Protein AF-A0A950WAG0-F1 (afdb_monomer)

Radius of gyration: 18.37 Å; Cα contacts (8 Å, |Δi|>4): 161; chains: 1; bounding box: 48×49×38 Å

Mean predicted aligned error: 5.56 Å

Sequence (177 aa):
MFARDLSGRRLPTIEIDYSPAYEFLMTLIVFSEKKGYEYEVGNEWFDIVRTKAGADLVTAIGMFDSDCNHVWKHLLGLAYESEPPRDVHTFIANVEATDPLELRLHLIGYYRRDFRRKTPLDVILRAAEGDPEAQRQYLKTSFPEEGDWRELLHRLFTLDAEETKSILLDILQRWYD

Solvent-accessible surface area (backbone atoms only — not comparable to full-atom values): 10313 Å² total; per-residue (Å²): 137,84,86,80,78,89,79,81,68,82,75,82,85,84,81,87,88,82,43,56,30,55,55,54,43,47,53,54,39,61,69,54,49,69,93,82,71,88,54,94,74,46,73,65,47,57,55,53,49,52,61,71,56,31,71,70,50,52,54,56,52,48,63,66,37,36,84,39,55,58,41,52,58,34,47,50,55,57,46,66,73,44,65,86,84,27,34,53,68,59,41,52,53,49,60,70,69,43,53,37,58,61,50,42,33,40,48,76,31,64,85,34,70,72,47,52,72,51,34,61,66,70,39,54,51,38,28,59,76,62,38,68,65,28,38,56,50,42,55,60,37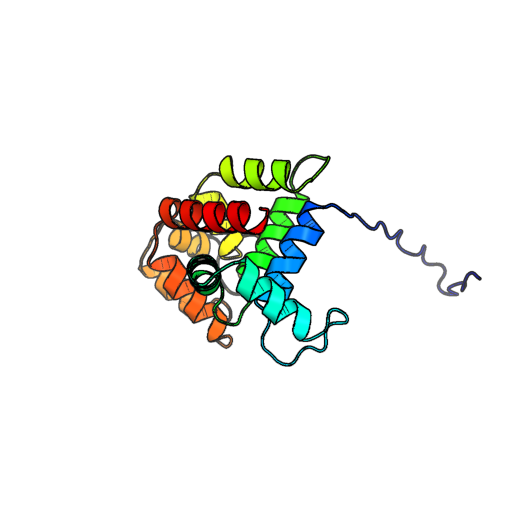,44,57,64,86,42,62,39,55,40,52,32,51,51,53,53,67,75,44,56,40,59,59,50,44,53,53,51,50,53,50,55,53,64,70,70,107

Secondary structure (DSSP, 8-state):
--PPPSS-PPPPPP-----HHHHHHHHHHHHTSPTT---TTHHHHHHHHHHHHHHHHHHHHHHH-SS--HHHHHHHHHHHHSPTT--HHHHHHHHHHS-HHHHHHHHHTTT-HHHHHHS-HHHHHHHHTT-HHHHHHHHHHS-TT-HHHHHHHHHHHHS-HHHHHHHHHHHHHHHH-

pLDDT: mean 90.43, std 10.8, range [36.16, 98.5]

Nearest PDB structures (foldseek):
  4cs8-assembly1_B  TM=2.446E-01  e=6.734E+00  human metapneumovirus
  4cs9-assembly1_B  TM=2.490E-01  e=9.020E+00  human metapneumovirus
  5njg-assembly1_B  TM=1.882E-01  e=8.592E+00  Homo sapiens

Structure (mmCIF, N/CA/C/O backbone):
data_AF-A0A950WAG0-F1
#
_entry.id   AF-A0A950WAG0-F1
#
loop_
_atom_site.group_PDB
_atom_site.id
_atom_site.type_symbol
_atom_site.label_atom_id
_atom_site.label_alt_id
_atom_site.label_comp_id
_atom_site.label_asym_id
_atom_site.labe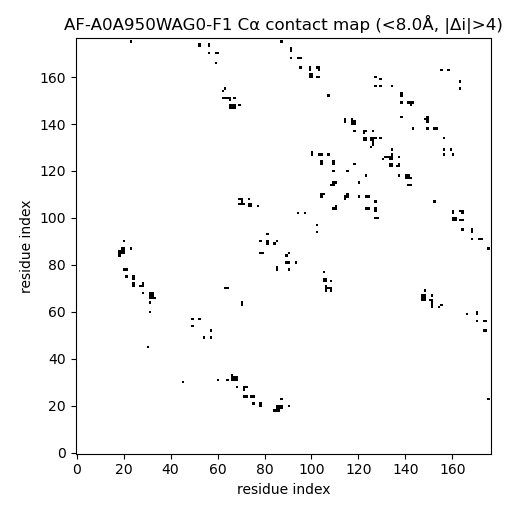l_entity_id
_atom_site.label_seq_id
_atom_site.pdbx_PDB_ins_code
_atom_site.Cartn_x
_atom_site.Cartn_y
_atom_site.Cartn_z
_atom_site.occupancy
_atom_site.B_iso_or_equiv
_atom_site.auth_seq_id
_atom_site.auth_comp_id
_atom_site.auth_asym_id
_atom_site.auth_atom_id
_atom_site.pdbx_PDB_model_num
ATOM 1 N N . MET A 1 1 ? 33.450 -25.201 -2.359 1.00 36.16 1 MET A N 1
ATOM 2 C CA . MET A 1 1 ? 34.218 -25.497 -1.129 1.00 36.16 1 MET A CA 1
ATOM 3 C C . MET A 1 1 ? 33.216 -25.539 0.015 1.00 36.16 1 MET A C 1
ATOM 5 O O . MET A 1 1 ? 32.643 -24.507 0.323 1.00 36.16 1 MET A O 1
ATOM 9 N N . PHE A 1 2 ? 32.889 -26.722 0.541 1.00 40.38 2 PHE A N 1
ATOM 10 C CA . PHE A 1 2 ? 31.830 -26.878 1.546 1.00 40.38 2 PHE A CA 1
ATOM 11 C C . PHE A 1 2 ? 32.429 -26.798 2.952 1.00 40.38 2 PHE A C 1
ATOM 13 O O . PHE A 1 2 ? 33.219 -27.662 3.332 1.00 40.38 2 PHE A O 1
ATOM 20 N N . ALA A 1 3 ? 32.056 -25.774 3.718 1.00 44.84 3 ALA A N 1
ATOM 21 C CA . ALA A 1 3 ? 32.307 -25.740 5.152 1.00 44.84 3 ALA A CA 1
ATOM 22 C C . ALA A 1 3 ? 31.407 -26.792 5.826 1.00 44.84 3 ALA A C 1
ATOM 24 O O . ALA A 1 3 ? 30.187 -26.755 5.675 1.00 44.84 3 ALA A O 1
ATOM 25 N N . ARG A 1 4 ? 32.003 -27.770 6.519 1.00 51.09 4 ARG A N 1
ATOM 26 C CA . ARG A 1 4 ? 31.261 -28.748 7.329 1.00 51.09 4 ARG A CA 1
ATOM 27 C C . ARG A 1 4 ? 31.064 -28.191 8.736 1.00 51.09 4 ARG A C 1
ATOM 29 O O . ARG A 1 4 ? 32.042 -27.897 9.416 1.00 51.09 4 ARG A O 1
ATOM 36 N N . ASP A 1 5 ? 29.807 -28.094 9.155 1.00 59.91 5 ASP A N 1
ATOM 37 C CA . ASP A 1 5 ? 29.413 -27.856 10.544 1.00 59.91 5 ASP A CA 1
ATOM 38 C C . ASP A 1 5 ? 29.643 -29.134 11.379 1.00 59.91 5 ASP A C 1
ATOM 40 O O . ASP A 1 5 ? 29.275 -30.238 10.970 1.00 59.91 5 ASP A O 1
ATOM 44 N N . LEU A 1 6 ? 30.280 -28.980 12.543 1.00 63.88 6 LEU A N 1
ATOM 45 C CA . LEU A 1 6 ? 30.628 -30.046 13.489 1.00 63.88 6 LEU A CA 1
ATOM 46 C C . LEU A 1 6 ? 29.475 -30.389 14.459 1.00 63.88 6 LEU A C 1
ATOM 48 O O . LEU A 1 6 ? 29.630 -31.278 15.292 1.00 63.88 6 LEU A O 1
ATOM 52 N N . SER A 1 7 ? 28.324 -29.709 14.372 1.00 74.00 7 SER A N 1
ATOM 53 C CA . SER A 1 7 ? 27.223 -29.824 15.344 1.00 74.00 7 SER A CA 1
ATOM 54 C C . SER A 1 7 ? 26.251 -30.999 15.127 1.00 74.00 7 SER A C 1
ATOM 56 O O . SER A 1 7 ? 25.373 -31.230 15.959 1.00 74.00 7 SER A O 1
ATOM 58 N N . GLY A 1 8 ? 26.352 -31.734 14.012 1.00 66.44 8 GLY A N 1
ATOM 59 C CA . GLY A 1 8 ? 25.421 -32.824 13.673 1.00 66.44 8 GLY A CA 1
ATOM 60 C C . GLY A 1 8 ? 23.984 -32.369 13.376 1.00 66.44 8 GLY A C 1
ATOM 61 O O . GLY A 1 8 ? 23.118 -33.202 13.102 1.00 66.44 8 GLY A O 1
ATOM 62 N N . ARG A 1 9 ? 23.707 -31.058 13.396 1.00 72.12 9 ARG A N 1
ATOM 63 C CA . ARG A 1 9 ? 22.421 -30.505 12.971 1.00 72.12 9 ARG A CA 1
ATOM 64 C C . ARG A 1 9 ? 22.370 -30.451 11.452 1.00 72.12 9 ARG A C 1
ATOM 66 O O . ARG A 1 9 ? 23.284 -29.962 10.793 1.00 72.12 9 ARG A O 1
ATOM 73 N N . ARG A 1 10 ? 21.272 -30.951 10.887 1.00 78.00 10 ARG A N 1
ATOM 74 C CA . ARG A 1 10 ? 20.968 -30.768 9.468 1.00 78.00 10 ARG A CA 1
ATOM 75 C C . ARG A 1 10 ? 20.802 -29.266 9.238 1.00 78.00 10 ARG A C 1
ATOM 77 O O . ARG A 1 10 ? 19.923 -28.658 9.846 1.00 78.00 10 ARG A O 1
ATOM 84 N N . LEU A 1 11 ? 21.677 -28.677 8.425 1.00 81.12 11 LEU A N 1
ATOM 85 C CA . LEU A 1 11 ? 21.565 -27.266 8.067 1.00 81.12 11 LEU A CA 1
ATOM 86 C C . LEU A 1 11 ? 20.197 -27.025 7.406 1.00 81.12 11 LEU A C 1
ATOM 88 O O . LEU A 1 11 ? 19.730 -27.895 6.658 1.00 81.12 11 LEU A O 1
ATOM 92 N N . PRO A 1 12 ? 19.536 -25.888 7.686 1.00 85.12 12 PRO A N 1
ATOM 93 C CA . PRO A 1 12 ? 18.299 -25.546 7.003 1.00 85.12 12 PRO A CA 1
ATOM 94 C C . PRO A 1 12 ? 18.560 -25.474 5.496 1.00 85.12 12 PRO A C 1
ATOM 96 O O . PRO A 1 12 ? 19.605 -24.996 5.054 1.00 85.12 12 PRO A O 1
ATOM 99 N N . THR A 1 13 ? 17.613 -25.977 4.706 1.00 91.19 13 THR A N 1
ATOM 100 C CA . THR A 1 13 ? 17.618 -25.724 3.263 1.00 91.19 13 THR A CA 1
ATOM 101 C C . THR A 1 13 ? 17.157 -24.290 3.055 1.00 91.19 13 THR A C 1
ATOM 103 O O . THR A 1 13 ? 16.134 -23.894 3.609 1.00 91.19 13 THR A O 1
ATOM 106 N N . ILE A 1 14 ? 17.947 -23.515 2.319 1.00 89.94 14 ILE A N 1
ATOM 107 C CA . ILE A 1 14 ? 17.624 -22.137 1.960 1.00 89.94 14 ILE A CA 1
ATOM 108 C C . ILE A 1 14 ? 17.158 -22.161 0.512 1.00 89.94 14 ILE A C 1
ATOM 110 O O . ILE A 1 14 ? 17.882 -22.639 -0.361 1.00 89.94 14 ILE A O 1
ATOM 114 N N . GLU A 1 15 ? 15.957 -21.651 0.285 1.00 89.56 15 GLU A N 1
ATOM 115 C CA . GLU A 1 15 ? 15.399 -2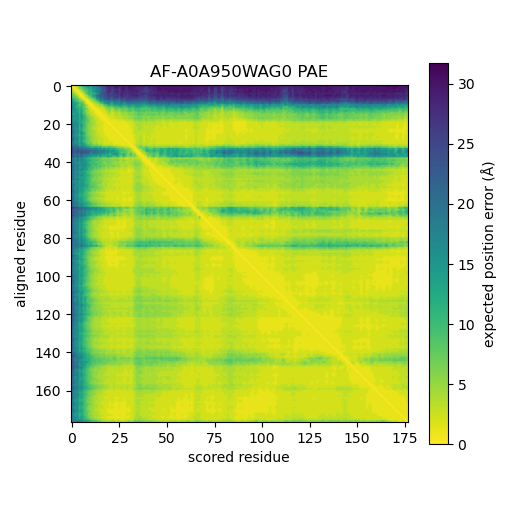1.406 -1.038 1.00 89.56 15 GLU A CA 1
ATOM 116 C C . GLU A 1 15 ? 15.247 -19.896 -1.210 1.00 89.56 15 GLU A C 1
ATOM 118 O O . GLU A 1 15 ? 14.819 -19.203 -0.285 1.00 89.56 15 GLU A O 1
ATOM 123 N N . ILE A 1 16 ? 15.664 -19.390 -2.368 1.00 88.00 16 ILE A N 1
ATOM 124 C CA . ILE A 1 16 ? 15.528 -17.981 -2.726 1.00 88.00 16 ILE A CA 1
ATOM 125 C C . ILE A 1 16 ? 14.412 -17.907 -3.760 1.00 88.00 16 ILE A C 1
ATOM 127 O O . ILE A 1 16 ? 14.592 -18.362 -4.889 1.00 88.00 16 ILE A O 1
ATOM 131 N N . ASP A 1 17 ? 13.277 -17.346 -3.355 1.00 87.88 17 ASP A N 1
ATOM 132 C CA . ASP A 1 17 ? 12.211 -16.967 -4.276 1.00 87.88 17 ASP A CA 1
ATOM 133 C C . ASP A 1 17 ? 12.526 -15.583 -4.850 1.00 87.88 17 ASP A C 1
ATOM 135 O O . ASP A 1 17 ? 12.867 -14.658 -4.110 1.00 87.88 17 ASP A O 1
ATOM 139 N N . TYR A 1 18 ? 12.435 -15.449 -6.168 1.00 90.50 18 TYR A N 1
ATOM 140 C CA . TYR A 1 18 ? 12.664 -14.196 -6.877 1.00 90.50 18 TYR A CA 1
ATOM 141 C C . TYR A 1 18 ? 11.545 -13.991 -7.891 1.00 90.50 18 TYR A C 1
ATOM 143 O O . TYR A 1 18 ? 11.090 -14.936 -8.535 1.00 90.50 18 TYR A O 1
ATOM 151 N N . SER A 1 19 ? 11.091 -12.750 -8.041 1.00 94.69 19 SER A N 1
ATOM 152 C CA . SER A 1 19 ? 10.059 -12.407 -9.014 1.00 94.69 19 SER A CA 1
ATOM 153 C C . SER A 1 19 ? 10.182 -10.947 -9.452 1.00 94.69 19 SER A C 1
ATOM 155 O O . SER A 1 19 ? 10.633 -10.112 -8.659 1.00 94.69 19 SER A O 1
ATOM 157 N N . PRO A 1 20 ? 9.760 -10.602 -10.683 1.00 96.50 20 PRO A N 1
ATOM 158 C CA . PRO A 1 20 ? 9.743 -9.214 -11.133 1.00 96.50 20 PRO A CA 1
ATOM 159 C C . PRO A 1 20 ? 8.898 -8.293 -10.244 1.00 96.50 20 PRO A C 1
ATOM 161 O O . PRO A 1 20 ? 9.246 -7.125 -10.097 1.00 96.50 20 PRO A O 1
ATOM 164 N N . ALA A 1 21 ? 7.824 -8.794 -9.621 1.00 96.81 21 ALA A N 1
ATOM 165 C CA . ALA A 1 21 ? 7.014 -8.001 -8.696 1.00 96.81 21 ALA A CA 1
ATOM 166 C C . ALA A 1 21 ? 7.801 -7.568 -7.446 1.00 96.81 21 ALA A C 1
ATOM 168 O O . ALA A 1 21 ? 7.649 -6.433 -6.989 1.00 96.81 21 ALA A O 1
ATOM 169 N N . TYR A 1 22 ? 8.672 -8.434 -6.910 1.00 95.69 22 TYR A N 1
ATOM 170 C CA . TYR A 1 22 ? 9.524 -8.073 -5.773 1.00 95.69 22 TYR A CA 1
ATOM 171 C C . TYR A 1 22 ? 10.517 -6.979 -6.159 1.00 95.69 22 TYR A C 1
ATOM 173 O O . TYR A 1 22 ? 10.615 -5.977 -5.459 1.00 95.69 22 TYR A O 1
ATOM 181 N N . GLU A 1 23 ? 11.204 -7.141 -7.292 1.00 95.25 23 GLU A N 1
ATOM 182 C CA . GLU A 1 23 ? 12.174 -6.156 -7.787 1.00 95.25 23 GLU A CA 1
ATOM 183 C C . GLU A 1 23 ? 11.507 -4.804 -8.063 1.00 95.25 23 GLU A C 1
ATOM 185 O O . GLU A 1 23 ? 12.007 -3.758 -7.654 1.00 95.25 23 GLU A O 1
ATOM 190 N N . PHE A 1 24 ? 10.324 -4.820 -8.676 1.00 96.50 24 PHE A N 1
ATOM 191 C CA . PHE A 1 24 ? 9.515 -3.629 -8.909 1.00 96.50 24 PHE A CA 1
ATOM 192 C C . PHE A 1 24 ? 9.201 -2.877 -7.606 1.00 96.50 24 PHE A C 1
ATOM 194 O O . PHE A 1 24 ? 9.495 -1.686 -7.502 1.00 96.50 24 PHE A O 1
ATOM 201 N N . LEU A 1 25 ? 8.698 -3.565 -6.576 1.00 96.06 25 LEU A N 1
ATOM 202 C CA . LEU A 1 25 ? 8.441 -2.952 -5.268 1.00 96.06 25 LEU A CA 1
ATOM 203 C C . LEU A 1 25 ? 9.727 -2.471 -4.583 1.00 96.06 25 LEU A C 1
ATOM 205 O O . LEU A 1 25 ? 9.720 -1.424 -3.935 1.00 96.06 25 LEU A O 1
ATOM 209 N N . MET A 1 26 ? 10.842 -3.188 -4.751 1.00 93.56 26 MET A N 1
ATOM 210 C CA . MET A 1 26 ? 12.142 -2.755 -4.237 1.00 93.56 26 MET A CA 1
ATOM 211 C C . MET A 1 26 ? 12.581 -1.423 -4.848 1.00 93.56 26 MET A C 1
ATOM 213 O O . MET A 1 26 ? 13.127 -0.596 -4.121 1.00 93.56 26 MET A O 1
ATOM 217 N N . THR A 1 27 ? 12.289 -1.151 -6.126 1.00 93.69 27 THR A N 1
ATOM 218 C CA . THR A 1 27 ? 12.606 0.164 -6.717 1.00 93.69 27 THR A CA 1
ATOM 219 C C . THR A 1 27 ? 11.843 1.314 -6.055 1.00 93.69 27 THR A C 1
ATOM 221 O O . THR A 1 27 ? 12.444 2.360 -5.815 1.00 93.69 27 THR A O 1
ATOM 224 N N . LEU A 1 28 ? 10.567 1.118 -5.691 1.00 93.56 28 LEU A N 1
ATOM 225 C CA . LEU A 1 28 ? 9.780 2.106 -4.938 1.00 93.56 28 LEU A CA 1
ATOM 226 C C . LEU A 1 28 ? 10.320 2.288 -3.518 1.00 93.56 28 LEU A C 1
ATOM 228 O O . LEU A 1 28 ? 10.474 3.417 -3.063 1.00 93.56 28 LEU A O 1
ATOM 232 N N . ILE A 1 29 ? 10.666 1.188 -2.839 1.00 92.19 29 ILE A N 1
ATOM 233 C CA . ILE A 1 29 ? 11.272 1.235 -1.501 1.00 92.19 29 ILE A CA 1
ATOM 234 C C . ILE A 1 29 ? 12.557 2.061 -1.539 1.00 92.19 29 ILE A C 1
ATOM 236 O O . ILE A 1 29 ? 12.697 2.990 -0.751 1.00 92.19 29 ILE A O 1
ATOM 240 N N . VAL A 1 30 ? 13.473 1.748 -2.461 1.00 90.75 30 VAL A N 1
ATOM 241 C CA . VAL A 1 30 ? 14.750 2.461 -2.606 1.00 90.75 30 VAL A CA 1
ATOM 242 C C . VAL A 1 30 ? 14.510 3.928 -2.948 1.00 90.75 30 VAL A C 1
ATOM 244 O O . VAL A 1 30 ? 15.141 4.799 -2.356 1.00 90.75 30 VAL A O 1
ATOM 247 N N . PHE A 1 31 ? 13.578 4.220 -3.857 1.00 89.56 31 PHE A N 1
ATOM 248 C CA . PHE A 1 31 ? 13.231 5.588 -4.235 1.00 89.56 31 PHE A CA 1
ATOM 249 C C . PHE A 1 31 ? 12.731 6.435 -3.052 1.00 89.56 31 PHE A C 1
ATOM 251 O O . PHE A 1 31 ? 13.107 7.604 -2.947 1.00 89.56 31 PHE A O 1
ATOM 258 N N . SER A 1 32 ? 11.929 5.833 -2.170 1.00 87.50 32 SER A N 1
ATOM 259 C CA . SER A 1 32 ? 11.371 6.449 -0.959 1.00 87.50 32 SER A CA 1
ATOM 260 C C . SER A 1 32 ? 12.312 6.423 0.255 1.00 87.50 32 SER A C 1
ATOM 262 O O . SER A 1 32 ? 11.955 6.876 1.339 1.00 87.50 32 SER A O 1
ATOM 264 N N . GLU A 1 33 ? 13.540 5.905 0.136 1.00 82.69 33 GLU A N 1
ATOM 265 C CA . GLU A 1 33 ? 14.495 5.994 1.243 1.00 82.69 33 GLU A CA 1
ATOM 266 C C . GLU A 1 33 ? 15.107 7.388 1.418 1.00 82.69 33 GLU A C 1
ATOM 268 O O . GLU A 1 33 ? 15.373 8.130 0.467 1.00 82.69 33 GLU A O 1
ATOM 273 N N . LYS A 1 34 ? 15.397 7.729 2.683 1.00 66.69 34 LYS A N 1
ATOM 274 C CA . LYS A 1 34 ? 16.058 8.986 3.043 1.00 66.69 34 LYS A CA 1
ATOM 275 C C . LYS A 1 34 ? 17.418 9.105 2.346 1.00 66.69 34 LYS A C 1
ATOM 277 O O . LYS A 1 34 ? 18.174 8.140 2.217 1.00 66.69 34 LYS A O 1
ATOM 282 N N . LYS A 1 35 ? 17.786 10.342 1.995 1.00 58.78 35 LYS A N 1
ATOM 283 C CA . LYS A 1 35 ? 19.138 10.676 1.521 1.00 58.78 35 LYS A CA 1
ATOM 284 C C . LYS A 1 35 ? 20.168 10.281 2.587 1.00 58.78 35 LYS A C 1
ATOM 286 O O . LYS A 1 35 ? 20.101 10.774 3.710 1.00 58.78 35 LYS A O 1
ATOM 291 N N . GLY A 1 36 ? 21.120 9.423 2.227 1.00 58.50 36 GLY A N 1
ATOM 292 C CA . GLY A 1 36 ? 22.187 8.971 3.130 1.00 58.50 36 GLY A CA 1
ATOM 293 C C . GLY A 1 36 ? 22.588 7.507 2.959 1.00 58.50 36 GLY A C 1
ATOM 294 O O . GLY A 1 36 ? 23.654 7.125 3.430 1.00 58.50 36 GLY A O 1
ATOM 295 N N . TYR A 1 37 ? 21.777 6.707 2.265 1.00 62.38 37 TYR A N 1
ATOM 296 C CA . TYR A 1 37 ? 22.169 5.363 1.849 1.00 62.38 37 TYR A CA 1
ATOM 297 C C . TYR A 1 37 ? 22.971 5.416 0.546 1.00 62.38 37 TYR A C 1
ATOM 299 O O . TYR A 1 37 ? 22.516 5.955 -0.464 1.00 62.38 37 TYR A O 1
ATOM 307 N N . GLU A 1 38 ? 24.178 4.856 0.579 1.00 72.81 38 GLU A N 1
ATOM 308 C CA . GLU A 1 38 ? 25.031 4.690 -0.596 1.00 72.81 38 GLU A CA 1
ATOM 309 C C . GLU A 1 38 ? 24.623 3.414 -1.334 1.00 72.81 38 GLU A C 1
ATOM 311 O O . GLU A 1 38 ? 25.163 2.332 -1.111 1.00 72.81 38 GLU A O 1
ATOM 316 N N . TYR A 1 39 ? 23.615 3.538 -2.194 1.00 82.62 39 TYR A N 1
ATOM 317 C CA . TYR A 1 39 ? 23.248 2.469 -3.111 1.00 82.62 39 TYR A CA 1
ATOM 318 C C . TYR A 1 39 ? 24.235 2.376 -4.277 1.00 82.62 39 TYR A C 1
ATOM 320 O O . TYR A 1 39 ? 24.706 3.396 -4.784 1.00 82.62 39 TYR A O 1
ATOM 328 N N . GLU A 1 40 ? 24.479 1.157 -4.770 1.00 83.94 40 GLU A N 1
ATOM 329 C CA . GLU A 1 40 ? 25.356 0.914 -5.929 1.00 83.94 40 GLU A CA 1
ATOM 330 C C . GLU A 1 40 ? 24.884 1.635 -7.203 1.00 83.94 40 GLU A C 1
ATOM 332 O O . GLU A 1 40 ? 25.700 1.965 -8.060 1.00 83.94 40 GLU A O 1
ATOM 337 N N . VAL A 1 41 ? 23.583 1.937 -7.311 1.00 80.50 41 VAL A N 1
ATOM 338 C CA . VAL A 1 41 ? 23.007 2.695 -8.437 1.00 80.50 41 VAL A CA 1
ATOM 339 C C . VAL A 1 41 ? 23.470 4.159 -8.485 1.00 80.50 41 VAL A C 1
ATOM 341 O O . VAL A 1 41 ? 23.321 4.815 -9.515 1.00 80.50 41 VAL A O 1
ATOM 344 N N . GLY A 1 42 ? 24.051 4.672 -7.394 1.00 84.12 42 GLY A N 1
ATOM 345 C CA . GLY A 1 42 ? 24.547 6.041 -7.286 1.00 84.12 42 GLY A CA 1
ATOM 346 C C . GLY A 1 42 ? 23.446 7.107 -7.228 1.00 84.12 42 GLY A C 1
ATOM 347 O O . GLY A 1 42 ? 22.267 6.858 -7.468 1.00 84.12 42 GLY A O 1
ATOM 348 N N . ASN A 1 43 ? 23.839 8.343 -6.907 1.00 83.12 43 ASN A N 1
ATOM 349 C CA . ASN A 1 43 ? 22.894 9.460 -6.762 1.00 83.12 43 ASN A CA 1
ATOM 350 C C . ASN A 1 43 ? 22.225 9.868 -8.088 1.00 83.12 43 ASN A C 1
ATOM 352 O O . ASN A 1 43 ? 21.081 10.315 -8.077 1.00 83.12 43 ASN A O 1
ATOM 356 N N . GLU A 1 44 ? 22.913 9.685 -9.219 1.00 86.75 44 GLU A N 1
ATOM 357 C CA . GLU A 1 44 ? 22.406 10.039 -10.553 1.00 86.75 44 GLU A CA 1
ATOM 358 C C . GLU A 1 44 ? 21.136 9.256 -10.915 1.00 86.75 44 GLU A C 1
ATOM 360 O O . GLU A 1 44 ? 20.210 9.816 -11.502 1.00 86.75 44 GLU A O 1
ATOM 365 N N . TRP A 1 45 ? 21.045 7.988 -10.494 1.00 88.56 45 TRP A N 1
ATOM 366 C CA . TRP A 1 45 ? 19.851 7.170 -10.698 1.00 88.56 45 TRP A CA 1
ATOM 367 C C . TRP A 1 45 ? 18.600 7.834 -10.115 1.00 88.56 45 TRP A C 1
ATOM 369 O O . TRP A 1 45 ? 17.574 7.914 -10.788 1.00 88.56 45 TRP A O 1
ATOM 379 N N . PHE A 1 46 ? 18.690 8.386 -8.902 1.00 88.19 46 PHE A N 1
ATOM 380 C CA . PHE A 1 46 ? 17.552 9.046 -8.265 1.00 88.19 46 PHE A CA 1
ATOM 381 C C . PHE A 1 46 ? 17.102 10.290 -9.032 1.00 88.19 46 PHE A C 1
ATOM 383 O O . PHE A 1 46 ? 15.904 10.548 -9.123 1.00 88.19 46 PHE A O 1
ATOM 390 N N . ASP A 1 47 ? 18.035 11.065 -9.582 1.00 88.50 47 ASP A N 1
ATOM 391 C CA . ASP A 1 47 ? 17.702 12.270 -10.345 1.00 88.50 47 ASP A CA 1
ATOM 392 C C . ASP A 1 47 ? 17.048 11.917 -11.687 1.00 88.50 47 ASP A C 1
ATOM 394 O O . ASP A 1 47 ? 16.041 12.527 -12.061 1.00 88.50 47 ASP A O 1
ATOM 398 N N . ILE A 1 48 ? 17.544 10.876 -12.365 1.00 90.38 48 ILE A N 1
ATOM 399 C CA . ILE A 1 48 ? 16.932 10.331 -13.584 1.00 90.38 48 ILE A CA 1
ATOM 400 C C . ILE A 1 48 ? 15.513 9.840 -13.293 1.00 90.38 48 ILE A C 1
ATOM 402 O O . ILE A 1 48 ? 14.575 10.214 -13.997 1.00 90.38 48 ILE A O 1
ATOM 406 N N . VAL A 1 49 ? 15.337 9.038 -12.243 1.00 91.56 49 VAL A N 1
ATOM 407 C CA . VAL A 1 49 ? 14.040 8.449 -11.898 1.00 91.56 49 VAL A CA 1
ATOM 408 C C . VAL A 1 49 ? 13.038 9.518 -11.464 1.00 91.56 49 VAL A C 1
ATOM 410 O O . VAL A 1 49 ? 11.914 9.511 -11.959 1.00 91.56 49 VAL A O 1
ATOM 413 N N . ARG A 1 50 ? 13.434 10.498 -10.635 1.00 91.75 50 ARG A N 1
ATOM 414 C CA . ARG A 1 50 ? 12.570 11.649 -10.290 1.00 91.75 50 ARG A CA 1
ATOM 415 C C . ARG A 1 50 ? 12.144 12.427 -11.531 1.00 91.75 50 ARG A C 1
ATOM 417 O O . ARG A 1 50 ? 10.989 12.830 -11.636 1.00 91.75 50 ARG A O 1
ATOM 424 N N . THR A 1 51 ? 13.070 12.628 -12.467 1.00 92.88 51 THR A N 1
ATOM 425 C CA . THR A 1 51 ? 12.790 13.338 -13.719 1.00 92.88 51 THR A CA 1
ATOM 426 C C . THR A 1 51 ? 11.816 12.553 -14.595 1.00 92.88 51 THR A C 1
ATOM 428 O O . THR A 1 51 ? 10.874 13.146 -15.114 1.00 92.88 51 THR A O 1
ATOM 431 N N . LYS A 1 52 ? 11.999 11.230 -14.731 1.00 93.69 52 LYS A N 1
ATOM 432 C CA . LYS A 1 52 ? 11.101 10.360 -15.511 1.00 93.69 52 LYS A CA 1
ATOM 433 C C . LYS A 1 52 ? 9.703 10.292 -14.888 1.00 93.69 52 LYS A C 1
ATOM 435 O O . LYS A 1 52 ? 8.722 10.426 -15.610 1.00 93.69 52 LYS A O 1
ATOM 440 N N . ALA A 1 53 ? 9.621 10.116 -13.568 1.00 94.75 53 ALA A N 1
ATOM 441 C CA . ALA A 1 53 ? 8.360 10.040 -12.831 1.00 94.75 53 ALA A CA 1
ATOM 442 C C . ALA A 1 53 ? 7.539 11.338 -12.947 1.00 94.75 53 ALA A C 1
ATOM 444 O O . ALA A 1 53 ? 6.310 11.305 -13.018 1.00 94.75 53 ALA A O 1
ATOM 445 N N . GLY A 1 54 ? 8.219 12.488 -12.991 1.00 95.56 54 GLY A N 1
ATOM 446 C CA . GLY A 1 54 ? 7.582 13.799 -13.024 1.00 95.56 54 GLY A CA 1
ATOM 447 C C . GLY A 1 54 ? 7.008 14.214 -11.665 1.00 95.56 54 GLY A C 1
ATOM 448 O O . GLY A 1 54 ? 6.820 13.402 -10.760 1.00 95.56 54 GLY A O 1
ATOM 449 N N . ALA A 1 55 ? 6.734 15.512 -11.508 1.00 95.19 55 ALA A N 1
ATOM 450 C CA . ALA A 1 55 ? 6.353 16.090 -10.216 1.00 95.19 55 ALA A CA 1
ATOM 451 C C . ALA A 1 55 ? 5.091 15.444 -9.619 1.00 95.19 55 ALA A C 1
ATOM 453 O O . ALA A 1 55 ? 5.077 15.122 -8.435 1.00 95.19 55 ALA A O 1
ATOM 454 N N . ASP A 1 56 ? 4.077 15.191 -10.446 1.00 96.44 56 ASP A N 1
ATOM 455 C CA . ASP A 1 56 ? 2.786 14.683 -9.980 1.00 96.44 56 ASP A CA 1
ATOM 456 C C . ASP A 1 56 ? 2.889 13.269 -9.392 1.00 96.44 56 ASP A C 1
ATOM 458 O O . ASP A 1 56 ? 2.306 12.997 -8.343 1.00 96.44 56 ASP A O 1
ATOM 462 N N . LEU A 1 57 ? 3.654 12.368 -10.027 1.00 96.25 57 LEU A N 1
ATOM 463 C CA . LEU A 1 57 ? 3.853 11.010 -9.504 1.00 96.25 57 LEU A CA 1
ATOM 464 C C . LEU A 1 57 ? 4.690 11.039 -8.226 1.00 96.25 57 LEU A C 1
ATOM 466 O O . LEU A 1 57 ? 4.372 10.349 -7.263 1.00 96.25 57 LEU A O 1
ATOM 470 N N . VAL A 1 58 ? 5.727 11.880 -8.186 1.00 94.31 58 VAL A N 1
ATOM 471 C CA . VAL A 1 58 ? 6.555 12.054 -6.986 1.00 94.31 58 VAL A CA 1
ATOM 472 C C . VAL A 1 58 ? 5.720 12.577 -5.814 1.00 94.31 58 VAL A C 1
ATOM 474 O O . VAL A 1 58 ? 5.866 12.090 -4.695 1.00 94.31 58 VAL A O 1
ATOM 477 N N . THR A 1 59 ? 4.809 13.524 -6.052 1.00 93.44 59 THR A N 1
ATOM 478 C CA . THR A 1 59 ? 3.871 14.000 -5.026 1.00 93.44 59 THR A CA 1
ATOM 479 C C . THR A 1 59 ? 2.915 12.897 -4.571 1.00 93.44 59 THR A C 1
ATOM 481 O O . THR A 1 59 ? 2.702 12.756 -3.368 1.00 93.44 59 THR A O 1
ATOM 484 N N . ALA A 1 60 ? 2.382 12.089 -5.492 1.00 94.44 60 ALA A N 1
ATOM 485 C CA . ALA A 1 60 ? 1.514 10.965 -5.145 1.00 94.44 60 ALA A CA 1
ATOM 486 C C . ALA A 1 60 ? 2.249 9.911 -4.298 1.00 94.44 60 ALA A C 1
ATOM 488 O O . ALA A 1 60 ? 1.734 9.493 -3.263 1.00 94.44 60 ALA A O 1
ATOM 489 N N . ILE A 1 61 ? 3.483 9.546 -4.662 1.00 94.00 61 ILE A N 1
ATOM 490 C CA . ILE A 1 61 ? 4.342 8.661 -3.855 1.00 94.00 61 ILE A CA 1
ATOM 491 C C . ILE A 1 61 ? 4.557 9.255 -2.455 1.00 94.00 61 ILE A C 1
ATOM 493 O O . ILE A 1 61 ? 4.406 8.549 -1.459 1.00 94.00 61 ILE A O 1
ATOM 497 N N . GLY A 1 62 ? 4.800 10.567 -2.368 1.00 91.12 62 GLY A N 1
ATOM 498 C CA . GLY A 1 62 ? 4.944 11.307 -1.111 1.00 91.12 62 GLY A CA 1
ATOM 499 C C . GLY A 1 62 ? 3.731 11.247 -0.171 1.00 91.12 62 GLY A C 1
ATOM 500 O O . GLY A 1 62 ? 3.869 11.506 1.021 1.00 91.12 62 GLY A O 1
ATOM 501 N N . MET A 1 63 ? 2.538 10.879 -0.651 1.00 89.50 63 MET A N 1
ATOM 502 C CA . MET A 1 63 ? 1.382 10.643 0.226 1.00 89.50 63 MET A CA 1
ATOM 503 C C . MET A 1 63 ? 1.536 9.371 1.062 1.00 89.50 63 MET A C 1
ATOM 505 O O . MET A 1 63 ? 1.100 9.341 2.214 1.00 89.50 63 MET A O 1
ATOM 509 N N . PHE A 1 64 ? 2.176 8.350 0.490 1.00 90.06 64 PHE A N 1
ATOM 510 C CA . PHE A 1 64 ? 2.443 7.054 1.121 1.00 90.06 64 PHE A CA 1
ATOM 511 C C . PHE A 1 64 ? 3.829 6.971 1.759 1.00 90.06 64 PHE A C 1
ATOM 513 O O . PHE A 1 64 ? 4.144 5.993 2.435 1.00 90.06 64 PHE A O 1
ATOM 520 N N . ASP A 1 65 ? 4.631 8.010 1.558 1.00 83.25 65 ASP A N 1
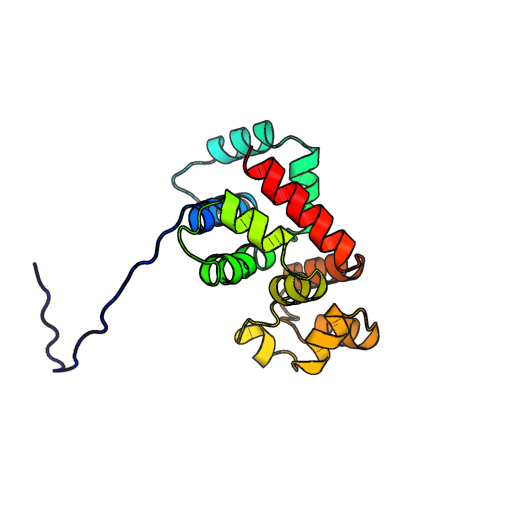ATOM 521 C CA . ASP A 1 65 ? 5.973 8.140 2.079 1.00 83.25 65 ASP A CA 1
ATOM 522 C C . ASP A 1 65 ? 6.017 9.296 3.083 1.00 83.25 65 ASP A C 1
ATOM 524 O O . ASP A 1 65 ? 5.957 10.480 2.746 1.00 83.25 65 ASP A O 1
ATOM 528 N N . SER A 1 66 ? 6.070 8.937 4.360 1.00 77.88 66 SER A N 1
ATOM 529 C CA . SER A 1 66 ? 6.366 9.885 5.430 1.00 77.88 66 SER A CA 1
ATOM 530 C C . SER A 1 66 ? 7.713 9.541 6.027 1.00 77.88 66 SER A C 1
ATOM 532 O O . SER A 1 66 ? 7.798 9.328 7.231 1.00 77.88 66 SER A O 1
ATOM 534 N N . ASP A 1 67 ? 8.744 9.415 5.183 1.00 76.69 67 ASP A N 1
ATOM 535 C CA . ASP A 1 67 ? 10.101 9.057 5.602 1.00 76.69 67 ASP A CA 1
ATOM 536 C C . ASP A 1 67 ? 10.186 7.631 6.206 1.00 76.69 67 ASP A C 1
ATOM 538 O O . ASP A 1 67 ? 11.169 7.250 6.855 1.00 76.69 67 ASP A O 1
ATOM 542 N N . CYS A 1 68 ? 9.148 6.818 5.966 1.00 78.69 68 CYS A N 1
ATOM 543 C CA . CYS A 1 68 ? 9.057 5.419 6.351 1.00 78.69 68 CYS A CA 1
ATOM 544 C C . CYS A 1 68 ? 8.501 4.572 5.198 1.00 78.69 68 CYS A C 1
ATOM 546 O O . CYS A 1 68 ? 7.459 4.855 4.618 1.00 78.69 68 CYS A O 1
ATOM 548 N N . ASN A 1 69 ? 9.177 3.458 4.915 1.00 84.25 69 ASN A N 1
ATOM 549 C CA . ASN A 1 69 ? 8.850 2.572 3.792 1.00 84.25 69 ASN A CA 1
ATOM 550 C C . ASN A 1 69 ? 7.903 1.426 4.156 1.00 84.25 69 ASN A C 1
ATOM 552 O O . ASN A 1 69 ? 7.867 0.409 3.463 1.00 84.25 69 ASN A O 1
ATOM 556 N N . HIS A 1 70 ? 7.183 1.539 5.274 1.00 87.00 70 HIS A N 1
ATOM 557 C CA . HIS A 1 70 ? 6.331 0.456 5.773 1.00 87.00 70 HIS A CA 1
ATOM 558 C C . HIS A 1 70 ? 5.277 0.059 4.740 1.00 87.00 70 HIS A C 1
ATOM 560 O O . HIS A 1 70 ? 5.162 -1.125 4.442 1.00 87.00 70 HIS A O 1
ATOM 566 N N . VAL A 1 71 ? 4.607 1.030 4.110 1.00 90.62 71 VAL A N 1
ATOM 567 C CA . VAL A 1 71 ? 3.600 0.780 3.063 1.00 90.62 71 VAL A CA 1
ATOM 568 C C . VAL A 1 71 ? 4.160 -0.084 1.933 1.00 90.62 71 VAL A C 1
ATOM 570 O O . VAL A 1 71 ? 3.641 -1.172 1.681 1.00 90.62 71 VAL A O 1
ATOM 573 N N . TRP A 1 72 ? 5.258 0.339 1.306 1.00 94.06 72 TRP A N 1
ATOM 574 C CA . TRP A 1 72 ? 5.859 -0.399 0.193 1.00 94.06 72 TRP A CA 1
ATOM 575 C C . TRP A 1 72 ? 6.365 -1.783 0.625 1.00 94.06 72 TRP A C 1
ATOM 577 O O . TRP A 1 72 ? 6.175 -2.774 -0.078 1.00 94.06 72 TRP A O 1
ATOM 587 N N . LYS A 1 73 ? 6.936 -1.889 1.832 1.00 92.50 73 LYS A N 1
ATOM 588 C CA . LYS A 1 73 ? 7.387 -3.166 2.410 1.00 92.50 73 LYS A CA 1
ATOM 589 C C . LYS A 1 73 ? 6.232 -4.111 2.730 1.00 92.50 73 LYS A C 1
ATOM 591 O O . LYS A 1 73 ? 6.410 -5.327 2.670 1.00 92.50 73 LYS A O 1
ATOM 596 N N . HIS A 1 74 ? 5.062 -3.595 3.092 1.00 93.75 74 HIS A N 1
ATOM 597 C CA . HIS A 1 74 ? 3.886 -4.419 3.362 1.00 93.75 74 HIS A CA 1
ATOM 598 C C . HIS A 1 74 ? 3.339 -5.060 2.082 1.00 93.75 74 HIS A C 1
ATOM 600 O O . HIS A 1 74 ? 2.911 -6.215 2.127 1.00 93.75 74 HIS A O 1
ATOM 606 N N . LEU A 1 75 ? 3.456 -4.377 0.939 1.00 95.31 75 LEU A N 1
ATOM 607 C CA . LEU A 1 75 ? 3.064 -4.920 -0.364 1.00 95.31 75 LEU A CA 1
ATOM 608 C C . LEU A 1 75 ? 3.922 -6.109 -0.816 1.00 95.31 75 LEU A C 1
ATOM 610 O O . LEU A 1 75 ? 3.427 -6.945 -1.564 1.00 95.31 75 LEU A O 1
ATOM 614 N N . LEU A 1 76 ? 5.156 -6.261 -0.317 1.00 93.62 76 LEU A N 1
ATOM 615 C CA . LEU A 1 76 ? 5.968 -7.457 -0.595 1.00 93.62 76 LEU A CA 1
ATOM 616 C C . LEU A 1 76 ? 5.286 -8.744 -0.101 1.00 93.62 76 LEU A C 1
ATOM 618 O O . LEU A 1 76 ? 5.432 -9.790 -0.725 1.00 93.62 76 LEU A O 1
ATOM 622 N N . GLY A 1 77 ? 4.522 -8.670 0.997 1.00 90.00 77 GLY A N 1
ATOM 623 C CA . GLY A 1 77 ? 3.723 -9.802 1.474 1.00 90.00 77 GLY A CA 1
ATOM 624 C C . GLY A 1 77 ? 2.609 -10.167 0.493 1.00 90.00 77 GLY A C 1
ATOM 625 O O . GLY A 1 77 ? 2.455 -11.334 0.151 1.00 90.00 77 GLY A O 1
ATOM 626 N N . LEU A 1 78 ? 1.910 -9.157 -0.029 1.00 92.06 78 LEU A N 1
ATOM 627 C CA . LEU A 1 78 ? 0.850 -9.345 -1.022 1.00 92.06 78 LEU A CA 1
ATOM 628 C C . LEU A 1 78 ? 1.401 -9.874 -2.359 1.00 92.06 78 LEU A C 1
ATOM 630 O O . LEU A 1 78 ? 0.809 -10.754 -2.983 1.00 92.06 78 LEU A O 1
ATOM 634 N N . ALA A 1 79 ? 2.574 -9.396 -2.783 1.00 93.81 79 ALA A N 1
ATOM 635 C CA . ALA A 1 79 ? 3.274 -9.928 -3.950 1.00 93.81 79 ALA A CA 1
ATOM 636 C C . ALA A 1 79 ? 3.665 -11.402 -3.757 1.00 93.81 79 ALA A C 1
ATOM 638 O O . ALA A 1 79 ? 3.542 -12.199 -4.684 1.00 93.81 79 ALA A O 1
ATOM 639 N N . TYR A 1 80 ? 4.094 -11.783 -2.550 1.00 90.94 80 TYR A N 1
ATOM 640 C CA . TYR A 1 80 ? 4.459 -13.166 -2.229 1.00 90.94 80 TYR A CA 1
ATOM 641 C C . TYR A 1 80 ? 3.257 -14.117 -2.244 1.00 90.94 80 TYR A C 1
ATOM 643 O O . TYR A 1 80 ? 3.356 -15.255 -2.708 1.00 90.94 80 TYR A O 1
ATOM 651 N N . GLU A 1 81 ? 2.106 -13.637 -1.778 1.00 87.69 81 GLU A N 1
ATOM 652 C CA . GLU A 1 81 ? 0.842 -14.380 -1.773 1.00 87.69 81 GLU A CA 1
ATOM 653 C C . GLU A 1 81 ? 0.197 -14.477 -3.165 1.00 87.69 81 GLU A C 1
ATOM 655 O O . GLU A 1 81 ? -0.691 -15.303 -3.370 1.00 87.69 81 GLU A O 1
ATOM 660 N N . SER A 1 82 ? 0.668 -13.689 -4.138 1.00 87.00 82 SER A N 1
ATOM 661 C CA . SER A 1 82 ? 0.180 -13.735 -5.518 1.00 87.00 82 SER A CA 1
ATOM 662 C C . SER A 1 82 ? 0.566 -15.050 -6.208 1.00 87.00 82 SER A C 1
ATOM 664 O O . SER A 1 82 ? 1.635 -15.628 -5.962 1.00 87.00 82 SER A O 1
ATOM 666 N N . GLU A 1 83 ? -0.295 -15.522 -7.109 1.00 85.69 83 GLU A N 1
ATOM 667 C CA . GLU A 1 83 ? -0.024 -16.729 -7.890 1.00 85.69 83 GLU A CA 1
ATOM 668 C C . GLU A 1 83 ? 1.172 -16.523 -8.849 1.00 85.69 83 GLU A C 1
ATOM 670 O O . GLU A 1 83 ? 1.371 -15.427 -9.389 1.00 85.69 83 GLU A O 1
ATOM 675 N N . PRO A 1 84 ? 1.997 -17.563 -9.092 1.00 85.00 84 PRO A N 1
ATOM 676 C CA . PRO A 1 84 ? 2.985 -17.540 -10.169 1.00 85.00 84 PRO A CA 1
ATOM 677 C C . PRO A 1 84 ? 2.334 -17.175 -11.520 1.00 85.00 84 PRO A C 1
ATOM 679 O O . PRO A 1 84 ? 1.231 -17.643 -11.796 1.00 85.00 84 PRO A O 1
ATOM 682 N N . PRO A 1 85 ? 3.000 -16.391 -12.389 1.00 86.75 85 PRO A N 1
ATOM 683 C CA . PRO A 1 85 ? 4.440 -16.116 -12.398 1.00 86.75 85 PRO A CA 1
ATOM 684 C C . PRO A 1 85 ? 4.907 -14.908 -11.562 1.00 86.75 85 PRO A C 1
ATOM 686 O O . PRO A 1 85 ? 6.095 -14.598 -11.611 1.00 86.75 85 PRO A O 1
ATOM 689 N N . ARG A 1 86 ? 4.030 -14.245 -10.784 1.00 92.38 86 ARG A N 1
ATOM 690 C CA . ARG A 1 86 ? 4.374 -13.064 -9.951 1.00 92.38 86 ARG A CA 1
ATOM 691 C C . ARG A 1 86 ? 5.148 -11.981 -10.716 1.00 92.38 86 ARG A C 1
ATOM 693 O O . ARG A 1 86 ? 6.100 -11.380 -10.216 1.00 92.38 86 ARG A O 1
ATOM 700 N N . ASP A 1 87 ? 4.757 -11.750 -11.964 1.00 95.19 87 ASP A N 1
ATOM 701 C CA . ASP A 1 87 ? 5.231 -10.591 -12.710 1.00 95.19 87 ASP A CA 1
ATOM 702 C C . ASP A 1 87 ? 4.516 -9.307 -12.252 1.00 95.19 87 ASP A C 1
ATOM 704 O O . ASP A 1 87 ? 3.559 -9.340 -11.473 1.00 95.19 87 ASP A O 1
ATOM 708 N N . VAL A 1 88 ? 5.010 -8.156 -12.713 1.00 96.25 88 VAL A N 1
ATOM 709 C CA . VAL A 1 88 ? 4.497 -6.846 -12.283 1.00 96.25 88 VAL A CA 1
ATOM 710 C C . VAL A 1 88 ? 3.036 -6.652 -12.691 1.00 96.25 88 VAL A C 1
ATOM 712 O O . VAL A 1 88 ? 2.240 -6.172 -11.891 1.00 96.25 88 VAL A O 1
ATOM 715 N N . HIS A 1 89 ? 2.660 -7.077 -13.899 1.00 94.75 89 HIS A N 1
ATOM 716 C CA . HIS A 1 89 ? 1.290 -6.951 -14.393 1.00 94.75 89 HIS A CA 1
ATOM 717 C C . HIS A 1 89 ? 0.309 -7.772 -13.546 1.00 94.75 89 HIS A C 1
ATOM 719 O O . HIS A 1 89 ? -0.735 -7.272 -13.135 1.00 94.75 89 HIS A O 1
ATOM 725 N N . THR A 1 90 ? 0.659 -9.021 -13.241 1.00 93.69 90 THR A N 1
ATOM 726 C CA . THR A 1 90 ? -0.139 -9.914 -12.392 1.00 93.69 90 THR A CA 1
ATOM 727 C C . THR A 1 90 ? -0.252 -9.361 -10.975 1.00 93.69 90 THR A C 1
ATOM 729 O O . THR A 1 90 ? -1.328 -9.409 -10.385 1.00 93.69 90 THR A O 1
ATOM 732 N N . PHE A 1 91 ? 0.826 -8.782 -10.440 1.00 96.06 91 PHE A N 1
ATOM 733 C CA . PHE A 1 91 ? 0.793 -8.120 -9.140 1.00 96.06 91 PHE A CA 1
ATOM 734 C C . PHE A 1 91 ? -0.146 -6.904 -9.131 1.00 96.06 91 PHE A C 1
ATOM 736 O O . PHE A 1 91 ? -0.997 -6.813 -8.250 1.00 96.06 91 PHE A O 1
ATOM 743 N N . ILE A 1 92 ? -0.050 -6.004 -10.116 1.00 96.94 92 ILE A N 1
ATOM 744 C CA . ILE A 1 92 ? -0.939 -4.834 -10.213 1.00 96.94 92 ILE A CA 1
ATOM 745 C C . ILE A 1 92 ? -2.399 -5.280 -10.357 1.00 96.94 92 ILE A C 1
ATOM 747 O O . ILE A 1 92 ? -3.260 -4.765 -9.646 1.00 96.94 92 ILE A O 1
ATOM 751 N N . ALA A 1 93 ? -2.675 -6.286 -11.192 1.00 94.94 93 ALA A N 1
ATOM 752 C CA . ALA A 1 93 ? -4.012 -6.860 -11.334 1.00 94.94 93 ALA A CA 1
ATOM 753 C C . ALA A 1 93 ? -4.525 -7.484 -10.022 1.00 94.94 93 ALA A C 1
ATOM 755 O O . ALA A 1 93 ? -5.707 -7.376 -9.703 1.00 94.94 93 ALA A O 1
ATOM 756 N N . ASN A 1 94 ? -3.647 -8.100 -9.224 1.00 95.00 94 ASN A N 1
ATOM 757 C CA . ASN A 1 94 ? -4.013 -8.614 -7.906 1.00 95.00 94 ASN A CA 1
ATOM 758 C C . ASN A 1 94 ? -4.363 -7.476 -6.929 1.00 95.00 94 ASN A C 1
ATOM 760 O O . ASN A 1 94 ? -5.374 -7.551 -6.232 1.00 95.00 94 ASN A O 1
ATOM 764 N N . VAL A 1 95 ? -3.586 -6.385 -6.914 1.00 96.62 95 VAL A N 1
ATOM 765 C CA . VAL A 1 95 ? -3.906 -5.183 -6.117 1.00 96.62 95 VAL A CA 1
ATOM 766 C C . VAL A 1 95 ? -5.245 -4.582 -6.561 1.00 96.62 95 VAL A C 1
ATOM 768 O O . VAL A 1 95 ? -6.055 -4.189 -5.723 1.00 96.62 95 VAL A O 1
ATOM 771 N N . GLU A 1 96 ? -5.516 -4.558 -7.866 1.00 97.12 96 GLU A N 1
ATOM 772 C CA . GLU A 1 96 ? -6.785 -4.086 -8.427 1.00 97.12 96 GLU A CA 1
ATOM 773 C C . GLU A 1 96 ? -7.967 -4.971 -8.010 1.00 97.12 96 GLU A C 1
ATOM 775 O O . GLU A 1 96 ? -9.032 -4.457 -7.667 1.00 97.12 96 GLU A O 1
ATOM 780 N N . ALA A 1 97 ? -7.783 -6.290 -7.970 1.00 96.50 97 ALA A N 1
ATOM 781 C CA . ALA A 1 97 ? -8.813 -7.238 -7.550 1.00 96.50 97 ALA A CA 1
ATOM 782 C C . ALA A 1 97 ? -9.021 -7.292 -6.025 1.00 96.50 97 ALA A C 1
ATOM 784 O O . ALA A 1 97 ? -10.087 -7.706 -5.569 1.00 96.50 97 ALA A O 1
ATOM 785 N N . THR A 1 98 ? -8.028 -6.876 -5.233 1.00 97.06 98 THR A N 1
ATOM 786 C CA . THR A 1 98 ? -8.087 -6.897 -3.764 1.00 97.06 98 THR A CA 1
ATOM 787 C C . THR A 1 98 ? -9.156 -5.938 -3.247 1.00 97.06 98 THR A C 1
ATOM 789 O O . THR A 1 98 ? -9.240 -4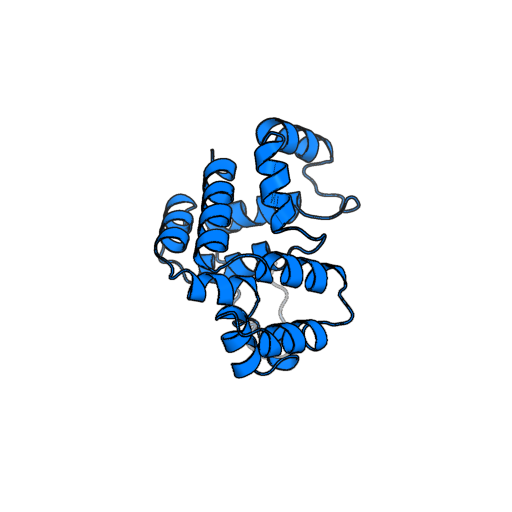.793 -3.692 1.00 97.06 98 THR A O 1
ATOM 792 N N . ASP A 1 99 ? -9.973 -6.378 -2.290 1.00 97.88 99 ASP A N 1
ATOM 793 C CA . ASP A 1 99 ? -10.953 -5.510 -1.635 1.00 97.88 99 ASP A CA 1
ATOM 794 C C . ASP A 1 99 ? -10.264 -4.266 -1.019 1.00 97.88 99 ASP A C 1
ATOM 796 O O . ASP A 1 99 ? -9.177 -4.389 -0.449 1.00 97.88 99 ASP A O 1
ATOM 800 N N . PRO A 1 100 ? -10.837 -3.055 -1.132 1.00 98.50 100 PRO A N 1
ATOM 801 C CA . PRO A 1 100 ? -10.196 -1.839 -0.630 1.00 98.50 100 PRO A CA 1
ATOM 802 C C . PRO A 1 100 ? -9.862 -1.883 0.867 1.00 98.50 100 PRO A C 1
ATOM 804 O O . PRO A 1 100 ? -8.795 -1.413 1.274 1.00 98.50 100 PRO A O 1
ATOM 807 N N . LEU A 1 101 ? -10.745 -2.450 1.698 1.00 98.25 101 LEU A N 1
ATOM 808 C CA . LEU A 1 101 ? -10.495 -2.588 3.132 1.00 98.25 101 LEU A CA 1
ATOM 809 C C . LEU A 1 101 ? -9.382 -3.608 3.381 1.00 98.25 101 LEU A C 1
ATOM 811 O O . LEU A 1 101 ? -8.496 -3.353 4.195 1.00 98.25 101 LEU A O 1
ATOM 815 N N . GLU A 1 102 ? -9.385 -4.718 2.648 1.00 97.62 102 GLU A N 1
ATOM 816 C CA . GLU A 1 102 ? -8.329 -5.730 2.723 1.00 97.62 102 GLU A CA 1
ATOM 817 C C . GLU A 1 102 ? -6.954 -5.142 2.369 1.00 97.62 102 GLU A C 1
ATOM 819 O O . GLU A 1 102 ? -5.990 -5.267 3.129 1.00 97.62 102 GLU A O 1
ATOM 824 N N . LEU A 1 103 ? -6.870 -4.389 1.270 1.00 97.56 103 LEU A N 1
ATOM 825 C CA . LEU A 1 103 ? -5.651 -3.684 0.884 1.00 97.56 103 LEU A CA 1
ATOM 826 C C . LEU A 1 103 ? -5.214 -2.705 1.981 1.00 97.56 103 LEU A C 1
ATOM 828 O O . LEU A 1 103 ? -4.042 -2.673 2.358 1.00 97.56 103 LEU A O 1
ATOM 832 N N . ARG A 1 104 ? -6.152 -1.949 2.560 1.00 97.44 104 ARG A N 1
ATOM 833 C CA . ARG A 1 104 ? -5.863 -1.048 3.681 1.00 97.44 104 ARG A CA 1
ATOM 834 C C . ARG A 1 104 ? -5.294 -1.796 4.889 1.00 97.44 104 ARG A C 1
ATOM 836 O O . ARG A 1 104 ? -4.356 -1.293 5.506 1.00 97.44 104 ARG A O 1
ATOM 843 N N . LEU A 1 105 ? -5.800 -2.988 5.209 1.00 97.19 105 LEU A N 1
ATOM 844 C CA . LEU A 1 105 ? -5.272 -3.834 6.286 1.00 97.19 105 LEU A CA 1
ATOM 845 C C . LEU A 1 105 ? -3.817 -4.246 6.023 1.00 97.19 105 LEU A C 1
ATOM 847 O O . LEU A 1 105 ? -2.994 -4.186 6.945 1.00 97.19 105 LEU A O 1
ATOM 851 N N . HIS A 1 106 ? -3.464 -4.587 4.778 1.00 96.00 106 HIS A N 1
ATOM 852 C CA . HIS A 1 106 ? -2.064 -4.796 4.398 1.00 96.00 106 HIS A CA 1
ATOM 853 C C . HIS A 1 106 ? -1.230 -3.532 4.629 1.00 96.00 106 HIS A C 1
ATOM 855 O O . HIS A 1 106 ? -0.222 -3.592 5.336 1.00 96.00 106 HIS A O 1
ATOM 861 N N . LEU A 1 107 ? -1.669 -2.387 4.096 1.00 95.44 107 LEU A N 1
ATOM 862 C CA . LEU A 1 107 ? -0.930 -1.121 4.153 1.00 95.44 107 LEU A CA 1
ATOM 863 C C . LEU A 1 107 ? -0.642 -0.671 5.585 1.00 95.44 107 LEU A C 1
ATOM 865 O O . LEU A 1 107 ? 0.482 -0.263 5.884 1.00 95.44 107 LEU A O 1
ATOM 869 N N . ILE A 1 108 ? -1.614 -0.801 6.490 1.00 95.44 108 ILE A N 1
ATOM 870 C CA . ILE A 1 108 ? -1.431 -0.392 7.884 1.00 95.44 108 ILE A CA 1
ATOM 871 C C . ILE A 1 108 ? -0.684 -1.437 8.726 1.00 95.44 108 ILE A C 1
ATOM 873 O O . ILE A 1 108 ? -0.305 -1.156 9.853 1.00 95.44 108 ILE A O 1
ATOM 877 N N . GLY A 1 109 ? -0.409 -2.629 8.193 1.00 94.69 109 GLY A N 1
ATOM 878 C CA . GLY A 1 109 ? 0.384 -3.648 8.881 1.00 94.69 109 GLY A CA 1
ATOM 879 C C . GLY A 1 109 ? -0.432 -4.610 9.749 1.00 94.69 109 GLY A C 1
ATOM 880 O O . GLY A 1 109 ? 0.126 -5.250 10.640 1.00 94.69 109 GLY A O 1
ATOM 881 N N . TYR A 1 110 ? -1.732 -4.787 9.487 1.00 96.50 110 TYR A N 1
ATOM 882 C CA . TYR A 1 110 ? -2.583 -5.760 10.191 1.00 96.50 110 TYR A CA 1
ATOM 883 C C . TYR A 1 110 ? -1.979 -7.175 10.182 1.00 96.50 110 TYR A C 1
ATOM 885 O O . TYR A 1 110 ? -1.927 -7.858 11.206 1.00 96.50 110 TYR A O 1
ATOM 893 N N . TYR A 1 111 ? -1.417 -7.593 9.045 1.00 94.12 111 TYR A N 1
ATOM 894 C CA . TYR A 1 111 ? -0.791 -8.907 8.869 1.00 94.12 111 TYR A CA 1
ATOM 895 C C . TYR A 1 111 ? 0.645 -8.998 9.396 1.00 94.12 111 TYR A C 1
ATOM 897 O O . TYR A 1 111 ? 1.286 -10.050 9.325 1.00 94.12 111 TYR A O 1
ATOM 905 N N . ARG A 1 112 ? 1.178 -7.943 10.008 1.00 92.75 112 ARG A N 1
ATOM 906 C CA . ARG A 1 112 ? 2.566 -7.897 10.470 1.00 92.75 112 ARG A CA 1
ATOM 907 C C . ARG A 1 112 ? 2.642 -8.229 11.959 1.00 92.75 112 ARG A C 1
ATOM 909 O O . ARG A 1 112 ? 1.875 -7.740 12.784 1.00 92.75 112 ARG A O 1
ATOM 916 N N . ARG A 1 113 ? 3.499 -9.184 12.328 1.00 93.12 113 ARG A N 1
ATOM 917 C CA . ARG A 1 113 ? 3.528 -9.749 13.696 1.00 93.12 113 ARG A CA 1
ATOM 918 C C . ARG A 1 113 ? 3.938 -8.718 14.749 1.00 93.12 113 ARG A C 1
ATOM 920 O O . ARG A 1 113 ? 3.445 -8.741 15.871 1.00 93.12 113 ARG A O 1
ATOM 927 N N . ASP A 1 114 ? 4.890 -7.875 14.402 1.00 92.50 114 ASP A N 1
ATOM 928 C CA . ASP A 1 114 ? 5.384 -6.738 15.171 1.00 92.50 114 ASP A CA 1
ATOM 929 C C . ASP A 1 114 ? 4.284 -5.705 15.452 1.00 92.50 114 ASP A C 1
ATOM 931 O O . ASP A 1 114 ? 4.125 -5.308 16.605 1.00 92.50 114 ASP A O 1
ATOM 935 N N . PHE A 1 115 ? 3.439 -5.389 14.470 1.00 93.94 115 PHE A N 1
ATOM 936 C CA . PHE A 1 115 ? 2.259 -4.535 14.659 1.00 93.94 115 PHE A CA 1
ATOM 937 C C . PHE A 1 115 ? 1.233 -5.161 15.610 1.00 93.94 115 PHE A C 1
ATOM 939 O O . PHE A 1 115 ? 0.822 -4.537 16.591 1.00 93.94 115 PHE A O 1
ATOM 946 N N . ARG A 1 116 ? 0.900 -6.438 15.388 1.00 93.94 116 ARG A N 1
ATOM 947 C CA . 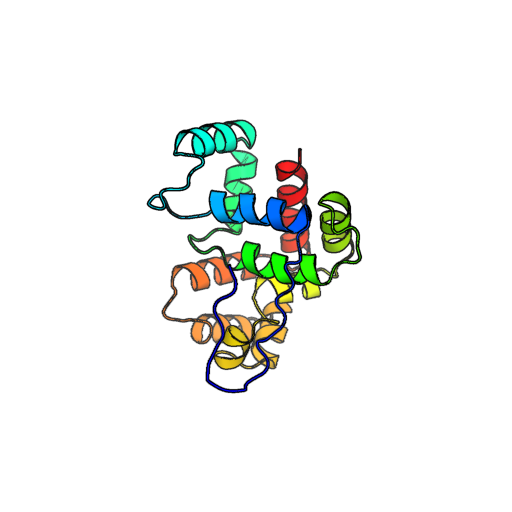ARG A 1 116 ? -0.047 -7.217 16.212 1.00 93.94 116 ARG A CA 1
ATOM 948 C C . ARG A 1 116 ? 0.399 -7.408 17.665 1.00 93.94 116 ARG A C 1
ATOM 950 O O . ARG A 1 116 ? -0.413 -7.716 18.531 1.00 93.94 116 ARG A O 1
ATOM 957 N N . ARG A 1 117 ? 1.695 -7.254 17.949 1.00 95.12 117 ARG A N 1
ATOM 958 C CA . ARG A 1 117 ? 2.244 -7.267 19.316 1.00 95.12 117 ARG A CA 1
ATOM 959 C C . ARG A 1 117 ? 2.074 -5.936 20.039 1.00 95.12 117 ARG A C 1
ATOM 961 O O . ARG A 1 117 ? 2.084 -5.930 21.266 1.00 95.12 117 ARG A O 1
ATOM 968 N N . LYS A 1 118 ? 1.967 -4.833 19.298 1.00 95.44 118 LYS A N 1
ATOM 969 C CA . LYS A 1 118 ? 1.850 -3.478 19.849 1.00 95.44 118 LYS A CA 1
ATOM 970 C C . LYS A 1 118 ? 0.403 -3.011 19.964 1.00 95.44 118 LYS A C 1
ATOM 972 O O . LYS A 1 118 ? 0.072 -2.304 20.909 1.00 95.44 118 LYS A O 1
ATOM 977 N N . THR A 1 119 ? -0.453 -3.415 19.027 1.00 96.75 119 THR A N 1
ATOM 978 C CA . THR A 1 119 ? -1.864 -3.013 18.987 1.00 96.75 119 THR A CA 1
ATOM 979 C C . THR A 1 119 ? -2.774 -4.239 18.852 1.00 96.75 119 THR A C 1
ATOM 981 O O . THR A 1 119 ? -2.485 -5.099 18.017 1.00 96.75 119 THR A O 1
ATOM 984 N N . PRO A 1 120 ? -3.866 -4.337 19.638 1.00 97.00 120 PRO A N 1
ATOM 985 C CA . PRO A 1 120 ? -4.869 -5.390 19.477 1.00 97.00 120 PRO A CA 1
ATOM 986 C C . PRO A 1 120 ? -5.465 -5.440 18.063 1.00 97.00 120 PRO A C 1
ATOM 988 O O . PRO A 1 120 ? -5.683 -4.407 17.434 1.00 97.00 120 PRO A O 1
ATOM 991 N N . LEU A 1 121 ? -5.756 -6.645 17.571 1.00 97.38 121 LEU A N 1
ATOM 992 C CA . LEU A 1 121 ? -6.262 -6.864 16.209 1.00 97.38 121 LEU A CA 1
ATOM 993 C C . LEU A 1 121 ? -7.598 -6.173 15.934 1.00 97.38 121 LEU A C 1
ATOM 995 O O . LEU A 1 121 ? -7.788 -5.625 14.853 1.00 97.38 121 LEU A O 1
ATOM 999 N N . ASP A 1 122 ? -8.507 -6.190 16.906 1.00 98.19 122 ASP A N 1
ATOM 1000 C CA . ASP A 1 122 ? -9.820 -5.553 16.800 1.00 98.19 122 ASP A CA 1
ATOM 1001 C C . ASP A 1 122 ? -9.704 -4.031 16.646 1.00 98.19 122 ASP A C 1
ATOM 1003 O O . ASP A 1 122 ? -10.473 -3.422 15.907 1.00 98.19 122 ASP A O 1
ATOM 1007 N N . VAL A 1 123 ? -8.699 -3.423 17.283 1.00 98.50 123 VAL A N 1
ATOM 1008 C CA . VAL A 1 123 ? -8.403 -1.991 17.156 1.00 98.50 123 VAL A CA 1
ATOM 1009 C C . VAL A 1 123 ? -7.870 -1.674 15.762 1.00 98.50 123 VAL A C 1
ATOM 1011 O O . VAL A 1 123 ? -8.312 -0.703 15.158 1.00 98.50 123 VAL A O 1
ATOM 1014 N N . ILE A 1 124 ? -6.952 -2.487 15.227 1.00 98.31 124 ILE A N 1
ATOM 1015 C CA . ILE A 1 124 ? -6.412 -2.268 13.875 1.00 98.31 124 ILE A CA 1
ATOM 1016 C C . ILE A 1 124 ? -7.524 -2.417 12.825 1.00 98.31 124 ILE A C 1
ATOM 1018 O O . ILE A 1 124 ? -7.631 -1.574 11.938 1.00 98.31 124 ILE A O 1
ATOM 1022 N N . LEU A 1 125 ? -8.375 -3.443 12.952 1.00 98.50 125 LEU A N 1
ATOM 1023 C CA . LEU A 1 125 ? -9.497 -3.673 12.037 1.00 98.50 125 LEU A CA 1
ATOM 1024 C C . LEU A 1 125 ? -10.481 -2.499 12.048 1.00 98.50 125 LEU A C 1
ATOM 1026 O O . LEU A 1 125 ? -10.725 -1.897 11.009 1.00 98.50 125 LEU A O 1
ATOM 1030 N N . ARG A 1 126 ? -10.966 -2.103 13.229 1.00 98.50 126 ARG A N 1
ATOM 1031 C CA . ARG A 1 126 ? -11.889 -0.966 13.360 1.00 98.50 126 ARG A CA 1
ATOM 1032 C C . ARG A 1 126 ? -11.274 0.341 12.862 1.00 98.50 126 ARG A C 1
ATOM 1034 O O . ARG A 1 126 ? -11.969 1.167 12.280 1.00 98.50 126 ARG A O 1
ATOM 1041 N N . ALA A 1 127 ? -9.969 0.541 13.062 1.00 98.25 127 ALA A N 1
ATOM 1042 C CA . ALA A 1 127 ? -9.274 1.710 12.531 1.00 98.25 127 ALA A CA 1
ATOM 1043 C C . ALA A 1 127 ? -9.258 1.720 10.992 1.00 98.25 127 ALA A C 1
ATOM 1045 O O . ALA A 1 127 ? -9.441 2.782 10.391 1.00 98.25 127 ALA A O 1
ATOM 1046 N N . ALA A 1 128 ? -9.077 0.552 10.365 1.00 97.94 128 ALA A N 1
ATOM 1047 C CA . ALA A 1 128 ? -9.168 0.386 8.915 1.00 97.94 128 ALA A CA 1
ATOM 1048 C C . ALA A 1 128 ? -10.593 0.637 8.390 1.00 97.94 128 ALA A C 1
ATOM 1050 O O . ALA A 1 128 ? -10.753 1.264 7.347 1.00 97.94 128 ALA A O 1
ATOM 1051 N N . GLU A 1 129 ? -11.614 0.219 9.143 1.00 97.31 129 GLU A N 1
ATOM 1052 C CA . GLU A 1 129 ? -13.038 0.462 8.851 1.00 97.31 129 GLU A CA 1
ATOM 1053 C C . GLU A 1 129 ? -13.466 1.929 9.051 1.00 97.31 129 GLU A C 1
ATOM 1055 O O . GLU A 1 129 ? -14.575 2.305 8.678 1.00 97.31 129 GLU A O 1
ATOM 1060 N N . GLY A 1 130 ? -12.603 2.773 9.628 1.00 96.94 130 GLY A N 1
ATOM 1061 C CA . GLY A 1 130 ? -12.863 4.203 9.809 1.00 96.94 130 GLY A CA 1
ATOM 1062 C C . GLY A 1 130 ? -13.383 4.606 11.192 1.00 96.94 130 GLY A C 1
ATOM 1063 O O . GLY A 1 130 ? -13.827 5.739 11.361 1.00 96.94 130 GLY A O 1
ATOM 1064 N N . ASP A 1 131 ? -13.328 3.726 12.198 1.00 98.06 131 ASP A N 1
ATOM 1065 C CA . ASP A 1 131 ? -13.724 4.059 13.570 1.00 98.06 131 ASP A CA 1
ATOM 1066 C C . ASP A 1 131 ? -12.765 5.104 14.183 1.00 98.06 131 ASP A C 1
ATOM 1068 O O . ASP A 1 131 ? -11.589 4.797 14.427 1.00 98.06 131 ASP A O 1
ATOM 1072 N N . PRO A 1 132 ? -13.240 6.323 14.514 1.00 97.44 132 PRO A N 1
ATOM 1073 C CA . PRO A 1 132 ? -12.361 7.391 14.981 1.00 97.44 132 PRO A CA 1
ATOM 1074 C C . PRO A 1 132 ? -11.680 7.099 16.322 1.00 97.44 132 PRO A C 1
ATOM 1076 O O . PRO A 1 132 ? -10.590 7.613 16.582 1.00 97.44 132 PRO A O 1
ATOM 1079 N N . GLU A 1 133 ? -12.308 6.323 17.210 1.00 98.25 133 GLU A N 1
ATOM 1080 C CA . GLU A 1 133 ? -11.688 5.954 18.486 1.00 98.25 133 GLU A CA 1
ATOM 1081 C C . GLU A 1 133 ? -10.610 4.897 18.273 1.00 98.25 133 GLU A C 1
ATOM 1083 O O . GLU A 1 133 ? -9.514 5.023 18.822 1.00 98.25 133 GLU A O 1
ATOM 1088 N N . ALA A 1 134 ? -10.876 3.913 17.414 1.00 98.44 134 ALA A N 1
ATOM 1089 C CA . ALA A 1 134 ? -9.885 2.907 17.065 1.00 98.44 134 ALA A CA 1
ATOM 1090 C C . ALA A 1 134 ? -8.675 3.528 16.348 1.00 98.44 134 ALA A C 1
ATOM 1092 O O . ALA A 1 134 ? -7.539 3.212 16.696 1.00 98.44 134 ALA A O 1
ATOM 1093 N N 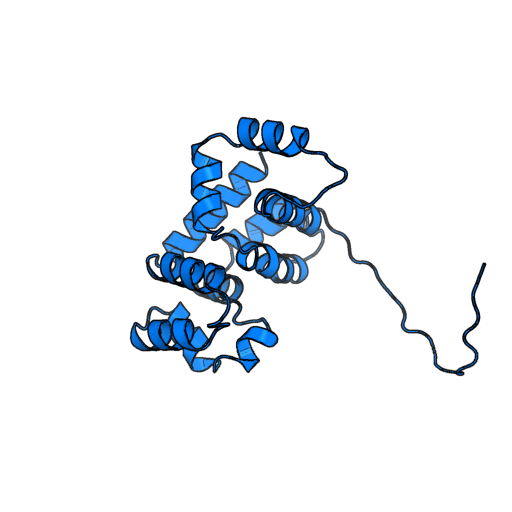. GLN A 1 135 ? -8.884 4.480 15.431 1.00 98.06 135 GLN A N 1
ATOM 1094 C CA . GLN A 1 135 ? -7.799 5.230 14.786 1.00 98.06 135 GLN A CA 1
ATOM 1095 C C . GLN A 1 135 ? -6.956 6.006 15.806 1.00 98.06 135 GLN A C 1
ATOM 1097 O O . GLN A 1 135 ? -5.726 5.926 15.793 1.00 98.06 135 GLN A O 1
ATOM 1102 N N . ARG A 1 136 ? -7.598 6.715 16.748 1.00 97.31 136 ARG A N 1
ATOM 1103 C CA . ARG A 1 136 ? -6.893 7.413 17.838 1.00 97.31 136 ARG A CA 1
ATOM 1104 C C . ARG A 1 136 ? -6.096 6.457 18.712 1.00 97.31 136 ARG A C 1
ATOM 1106 O O . ARG A 1 136 ? -4.989 6.798 19.124 1.00 97.31 136 ARG A O 1
ATOM 1113 N N . GLN A 1 137 ? -6.659 5.299 19.040 1.00 97.94 137 GLN A N 1
ATOM 1114 C CA . GLN A 1 137 ? -5.964 4.290 19.824 1.00 97.94 137 GLN A CA 1
ATOM 1115 C C . GLN A 1 137 ? -4.772 3.736 19.045 1.00 97.94 137 GLN A C 1
ATOM 1117 O O . GLN A 1 137 ? -3.671 3.678 19.586 1.00 97.94 137 GLN A O 1
ATOM 1122 N N . TYR A 1 138 ? -4.957 3.417 17.767 1.00 97.94 138 TYR A N 1
ATOM 1123 C CA . TYR A 1 138 ? -3.914 2.841 16.939 1.00 97.94 138 TYR A CA 1
ATOM 1124 C C . TYR A 1 138 ? -2.728 3.795 16.739 1.00 97.94 138 TYR A C 1
ATOM 1126 O O . TYR A 1 138 ? -1.580 3.383 16.899 1.00 97.94 138 TYR A O 1
ATOM 1134 N N . LEU A 1 139 ? -2.993 5.091 16.535 1.00 95.88 139 LEU A N 1
ATOM 1135 C CA . LEU A 1 139 ? -1.970 6.148 16.501 1.00 95.88 139 LEU A CA 1
ATOM 1136 C C . LEU A 1 139 ? -1.174 6.278 17.816 1.00 95.88 139 LEU A C 1
ATOM 1138 O O . LEU A 1 139 ? -0.059 6.797 17.808 1.00 95.88 139 LEU A O 1
ATOM 1142 N N . LYS A 1 140 ? -1.738 5.845 18.953 1.00 95.62 140 LYS A N 1
ATOM 1143 C CA . LYS A 1 140 ? -1.066 5.864 20.265 1.00 95.62 140 LYS A CA 1
ATOM 1144 C C . LYS A 1 140 ? -0.266 4.595 20.545 1.00 95.62 140 LYS A C 1
ATOM 1146 O O . LYS A 1 140 ? 0.673 4.649 21.333 1.00 95.62 140 LYS A O 1
ATOM 1151 N N . THR A 1 141 ? -0.659 3.456 19.980 1.00 95.44 141 THR A N 1
ATOM 1152 C CA . THR A 1 141 ? -0.092 2.145 20.337 1.00 95.44 141 THR A CA 1
ATOM 1153 C C . THR A 1 141 ? 0.852 1.584 19.279 1.00 95.44 141 THR A C 1
ATOM 1155 O O . THR A 1 141 ? 1.778 0.849 19.619 1.00 95.44 141 THR A O 1
ATOM 1158 N N . SER A 1 142 ? 0.661 1.925 18.005 1.00 92.25 142 SER A N 1
ATOM 1159 C CA . SER A 1 142 ? 1.489 1.443 16.897 1.00 92.25 142 SER A CA 1
ATOM 1160 C C . SER A 1 142 ? 2.771 2.248 16.787 1.00 92.25 142 SER A C 1
ATOM 1162 O O . SER A 1 142 ? 2.745 3.363 16.280 1.00 92.25 142 SER A O 1
ATOM 1164 N N . PHE A 1 143 ? 3.873 1.682 17.288 1.00 90.12 143 PHE A N 1
ATOM 1165 C CA . PHE A 1 143 ? 5.204 2.305 17.252 1.00 90.12 143 PHE A CA 1
ATOM 1166 C C . PHE A 1 143 ? 5.165 3.810 17.603 1.00 90.12 143 PHE A C 1
ATOM 1168 O O . PHE A 1 143 ? 5.540 4.638 16.778 1.00 90.12 143 PHE A O 1
ATOM 1175 N N . PRO A 1 144 ? 4.679 4.202 18.800 1.00 86.69 144 PRO A N 1
ATOM 1176 C CA . PRO A 1 144 ? 4.518 5.615 19.173 1.00 86.69 144 PRO A CA 1
ATOM 1177 C C . PRO A 1 144 ? 5.819 6.431 19.145 1.00 86.69 144 PRO A C 1
ATOM 1179 O O . PRO A 1 144 ? 5.774 7.662 19.100 1.00 86.69 144 PRO A O 1
ATOM 1182 N N . GLU A 1 145 ? 6.962 5.750 19.201 1.00 87.88 145 GLU A N 1
ATOM 1183 C CA . GLU A 1 145 ? 8.303 6.299 19.036 1.00 87.88 145 GLU A CA 1
ATOM 1184 C C . GLU A 1 145 ? 8.659 6.659 17.580 1.00 87.88 145 GLU A C 1
ATOM 1186 O O . GLU A 1 145 ? 9.525 7.505 17.361 1.00 87.88 145 GLU A O 1
ATOM 1191 N N . GLU A 1 146 ? 7.986 6.066 16.591 1.00 87.75 146 GLU A N 1
ATOM 1192 C CA . GLU A 1 146 ? 8.198 6.301 15.159 1.00 87.75 146 GLU A CA 1
ATOM 1193 C C . GLU A 1 146 ? 7.258 7.414 14.666 1.00 87.75 146 GLU A C 1
ATOM 1195 O O . GLU A 1 146 ? 6.146 7.168 14.197 1.00 87.75 146 GLU A O 1
ATOM 1200 N N . GLY A 1 147 ? 7.702 8.671 14.793 1.00 88.00 147 GLY A N 1
ATOM 1201 C CA . GLY A 1 147 ? 6.923 9.846 14.371 1.00 88.00 147 GLY A CA 1
ATOM 1202 C C . GLY A 1 147 ? 6.479 9.786 12.904 1.00 88.00 147 GLY A C 1
ATOM 1203 O O . GLY A 1 147 ? 5.313 10.048 12.615 1.00 88.00 147 GLY A O 1
ATOM 1204 N N . ASP A 1 148 ? 7.391 9.349 12.040 1.00 90.69 148 ASP A N 1
ATOM 1205 C CA . ASP A 1 148 ? 7.230 9.133 10.598 1.00 90.69 148 ASP A CA 1
ATOM 1206 C C . ASP A 1 148 ? 6.071 8.160 10.289 1.00 90.69 148 ASP A C 1
ATOM 1208 O O . ASP A 1 148 ? 5.177 8.450 9.492 1.00 90.69 148 ASP A O 1
ATOM 1212 N N . TRP A 1 149 ? 6.000 7.035 11.010 1.00 92.19 149 TRP A N 1
ATOM 1213 C CA . TRP A 1 149 ? 4.909 6.066 10.872 1.00 92.19 149 TRP A CA 1
ATOM 1214 C C . TRP A 1 149 ? 3.559 6.629 11.328 1.00 92.19 149 TRP A C 1
ATOM 1216 O O . TRP A 1 149 ? 2.529 6.429 10.680 1.00 92.19 149 TRP A O 1
ATOM 1226 N N . ARG A 1 150 ? 3.545 7.360 12.446 1.00 92.50 150 ARG A N 1
ATOM 1227 C CA . ARG A 1 150 ? 2.320 7.979 12.961 1.00 92.50 150 ARG A CA 1
ATOM 1228 C C . ARG A 1 150 ? 1.775 9.042 12.005 1.00 92.50 150 ARG A C 1
ATOM 1230 O O . ARG A 1 150 ? 0.559 9.154 11.863 1.00 92.50 150 ARG A O 1
ATOM 1237 N N . GLU A 1 151 ? 2.649 9.820 11.374 1.00 92.56 151 GLU A N 1
ATO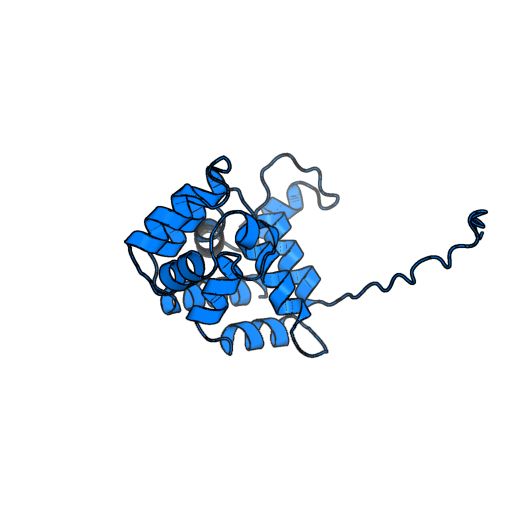M 1238 C CA . GLU A 1 151 ? 2.259 10.799 10.359 1.00 92.56 151 GLU A CA 1
ATOM 1239 C C . GLU A 1 151 ? 1.661 10.116 9.124 1.00 92.56 151 GLU A C 1
ATOM 1241 O O . GLU A 1 151 ? 0.579 10.508 8.680 1.00 92.56 151 GLU A O 1
ATOM 1246 N N . LEU A 1 152 ? 2.289 9.041 8.641 1.00 93.19 152 LEU A N 1
ATOM 1247 C CA . LEU A 1 152 ? 1.750 8.234 7.547 1.00 93.19 152 LEU A CA 1
ATOM 1248 C C . LEU A 1 152 ? 0.361 7.675 7.879 1.00 93.19 152 LEU A C 1
ATOM 1250 O O . LEU A 1 152 ? -0.573 7.844 7.097 1.00 93.19 152 LEU A O 1
ATOM 1254 N N . LEU A 1 153 ? 0.189 7.068 9.059 1.00 94.75 153 LEU A N 1
ATOM 1255 C CA . LEU A 1 153 ? -1.120 6.591 9.514 1.00 94.75 153 LEU A CA 1
ATOM 1256 C C . LEU A 1 153 ? -2.155 7.715 9.561 1.00 94.75 153 LEU A C 1
ATOM 1258 O O . LEU A 1 153 ? -3.296 7.510 9.158 1.00 94.75 153 LEU A O 1
ATOM 1262 N N . HIS A 1 154 ? -1.770 8.902 10.038 1.00 93.69 154 HIS A N 1
ATOM 1263 C CA . HIS A 1 154 ? -2.674 10.043 10.081 1.00 93.69 154 HIS A CA 1
ATOM 1264 C C . HIS A 1 154 ? -3.153 10.426 8.679 1.00 93.69 154 HIS A C 1
ATOM 1266 O O . HIS A 1 154 ? -4.359 10.549 8.484 1.00 93.69 154 HIS A O 1
ATOM 1272 N N . ARG A 1 155 ? -2.242 10.532 7.699 1.00 93.62 155 ARG A N 1
ATOM 1273 C CA . ARG A 1 155 ? -2.591 10.796 6.292 1.00 93.62 155 ARG A CA 1
ATOM 1274 C C . ARG A 1 155 ? -3.499 9.704 5.732 1.00 93.62 155 ARG A C 1
ATOM 1276 O O . ARG A 1 155 ? -4.558 10.021 5.199 1.00 93.62 155 ARG A O 1
ATOM 1283 N N . LEU A 1 156 ? -3.152 8.430 5.925 1.00 94.38 156 LEU A N 1
ATOM 1284 C CA . LEU A 1 156 ? -3.978 7.310 5.468 1.00 94.38 156 LEU A CA 1
ATOM 1285 C C . LEU A 1 156 ? -5.384 7.352 6.075 1.00 94.38 156 LEU A C 1
ATOM 1287 O O . LEU A 1 156 ? -6.340 7.049 5.377 1.00 94.38 156 LEU A O 1
ATOM 1291 N N . PHE A 1 157 ? -5.550 7.744 7.342 1.00 95.69 157 PHE A N 1
ATOM 1292 C CA . PHE A 1 157 ? -6.868 7.874 7.982 1.00 95.69 157 PHE A CA 1
ATOM 1293 C C . PHE A 1 157 ? -7.698 9.069 7.512 1.00 95.69 157 PHE A C 1
ATOM 1295 O O . PHE A 1 157 ? -8.900 9.082 7.770 1.00 95.69 157 PHE A O 1
ATOM 1302 N N . THR A 1 158 ? -7.109 10.032 6.796 1.00 95.06 158 THR A N 1
ATOM 1303 C CA . THR A 1 158 ? -7.888 11.090 6.128 1.00 95.06 158 THR A CA 1
ATOM 1304 C C . THR A 1 158 ? -8.576 10.617 4.851 1.00 95.06 158 THR A C 1
ATOM 1306 O O . THR A 1 158 ? -9.516 11.271 4.411 1.00 95.06 158 THR A O 1
ATOM 1309 N N . LEU A 1 159 ? -8.127 9.489 4.294 1.00 95.25 159 LEU A N 1
ATOM 1310 C CA . LEU A 1 159 ? -8.687 8.865 3.104 1.00 95.25 159 LEU A CA 1
ATOM 1311 C C . LEU A 1 159 ? -9.583 7.690 3.495 1.00 95.25 159 LEU A C 1
ATOM 1313 O O . LEU A 1 159 ? -9.314 6.956 4.465 1.00 95.25 159 LEU A O 1
ATOM 1317 N N . ASP A 1 160 ? -10.627 7.459 2.710 1.00 94.88 160 ASP A N 1
ATOM 1318 C CA . ASP A 1 160 ? -11.328 6.185 2.773 1.00 94.88 160 ASP A CA 1
ATOM 1319 C C . ASP A 1 160 ? -10.518 5.065 2.080 1.00 94.88 160 ASP A C 1
ATOM 1321 O O . ASP A 1 160 ? -9.411 5.266 1.564 1.00 94.88 160 ASP A O 1
ATOM 1325 N N . ALA A 1 161 ? -11.010 3.829 2.175 1.00 96.81 161 ALA A N 1
ATOM 1326 C CA . ALA A 1 161 ? -10.29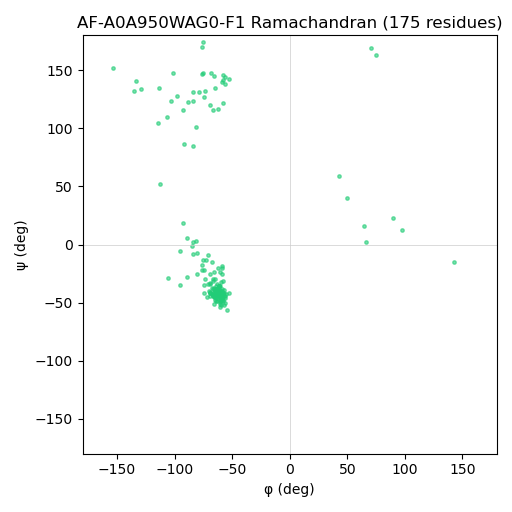8 2.672 1.641 1.00 96.81 161 ALA A CA 1
ATOM 1327 C C . ALA A 1 161 ? -10.258 2.661 0.099 1.00 96.81 161 ALA A C 1
ATOM 1329 O O . ALA A 1 161 ? -9.252 2.243 -0.477 1.00 96.81 161 ALA A O 1
ATOM 1330 N N . GLU A 1 162 ? -11.311 3.153 -0.559 1.00 97.75 162 GLU A N 1
ATOM 1331 C CA . GLU A 1 162 ? -11.422 3.219 -2.022 1.00 97.75 162 GLU A CA 1
ATOM 1332 C C . GLU A 1 162 ? -10.490 4.290 -2.588 1.00 97.75 162 GLU A C 1
ATOM 1334 O O . GLU A 1 162 ? -9.728 4.029 -3.519 1.00 97.75 162 GLU A O 1
ATOM 1339 N N . GLU A 1 163 ? -10.471 5.473 -1.973 1.00 97.19 163 GLU A N 1
ATOM 1340 C CA . GLU A 1 163 ? -9.548 6.556 -2.309 1.00 97.19 163 GLU A CA 1
ATOM 1341 C C . GLU A 1 163 ? -8.095 6.098 -2.149 1.00 97.19 163 GLU A C 1
ATOM 1343 O O . GLU A 1 163 ? -7.278 6.277 -3.054 1.00 97.19 163 GLU A O 1
ATOM 1348 N N . THR A 1 164 ? -7.780 5.436 -1.029 1.00 96.81 164 THR A N 1
ATOM 1349 C CA . THR A 1 164 ? -6.440 4.882 -0.782 1.00 96.81 164 THR A CA 1
ATOM 1350 C C . THR A 1 164 ? -6.038 3.901 -1.885 1.00 96.81 164 THR A C 1
ATOM 1352 O O . THR A 1 164 ? -4.936 4.003 -2.430 1.00 96.81 164 THR A O 1
ATOM 1355 N N . LYS A 1 165 ? -6.929 2.967 -2.245 1.00 98.25 165 LYS A N 1
ATOM 1356 C CA . LYS A 1 165 ? -6.692 1.985 -3.310 1.00 98.25 165 LYS A CA 1
ATOM 1357 C C . LYS A 1 165 ? -6.507 2.655 -4.670 1.00 98.25 165 LYS A C 1
ATOM 1359 O O . LYS A 1 165 ? -5.572 2.307 -5.386 1.00 98.25 165 LYS A O 1
ATOM 1364 N N . SER A 1 166 ? -7.360 3.617 -5.014 1.00 98.31 166 SER A N 1
ATOM 1365 C CA . SER A 1 166 ? -7.302 4.322 -6.295 1.00 98.31 166 SER A CA 1
ATOM 1366 C C . SER A 1 166 ? -5.976 5.057 -6.478 1.00 98.31 166 SER A C 1
ATOM 1368 O O . SER A 1 166 ? -5.380 4.966 -7.548 1.00 98.31 166 SER A O 1
ATOM 1370 N N . ILE A 1 167 ? -5.497 5.765 -5.449 1.00 97.81 167 ILE A N 1
ATOM 1371 C CA . ILE A 1 167 ? -4.221 6.487 -5.528 1.00 97.81 167 ILE A CA 1
ATOM 1372 C C . ILE A 1 167 ? -3.058 5.492 -5.595 1.00 97.81 167 ILE A C 1
ATOM 1374 O O . ILE A 1 167 ? -2.138 5.678 -6.389 1.00 97.81 167 ILE A O 1
ATOM 1378 N N . LEU A 1 168 ? -3.099 4.414 -4.803 1.00 97.81 168 LEU A N 1
ATOM 1379 C CA . LEU A 1 168 ? -2.057 3.388 -4.842 1.00 97.81 168 LEU A CA 1
ATOM 1380 C C . LEU A 1 168 ? -1.952 2.747 -6.233 1.00 97.81 168 LEU A C 1
ATOM 1382 O O . LEU A 1 168 ? -0.848 2.598 -6.748 1.00 97.81 168 LEU A O 1
ATOM 1386 N N . LEU A 1 169 ? -3.081 2.390 -6.849 1.00 98.25 169 LEU A N 1
ATOM 1387 C CA . LEU A 1 169 ? -3.105 1.799 -8.188 1.00 98.25 169 LEU A CA 1
ATOM 1388 C C . LEU A 1 169 ? -2.548 2.749 -9.250 1.00 98.25 169 LEU A C 1
ATOM 1390 O O . LEU A 1 169 ? -1.733 2.306 -10.057 1.00 98.25 169 LEU A O 1
ATOM 1394 N N . ASP A 1 170 ? -2.915 4.035 -9.212 1.00 98.25 170 ASP A N 1
ATOM 1395 C CA . ASP A 1 170 ? -2.349 5.049 -10.115 1.00 98.25 170 ASP A CA 1
ATOM 1396 C C . ASP A 1 170 ? -0.821 5.118 -9.986 1.00 98.25 170 ASP A C 1
ATOM 1398 O O . ASP A 1 170 ? -0.107 5.103 -10.989 1.00 98.25 170 ASP A O 1
ATOM 1402 N N . ILE A 1 171 ? -0.305 5.109 -8.750 1.00 97.94 171 ILE A N 1
ATOM 1403 C CA . ILE A 1 171 ? 1.140 5.109 -8.497 1.00 97.94 171 ILE A CA 1
ATOM 1404 C C . ILE A 1 171 ? 1.796 3.865 -9.097 1.00 97.94 171 ILE A C 1
ATOM 1406 O O . ILE A 1 171 ? 2.782 3.994 -9.818 1.00 97.94 171 ILE A O 1
ATOM 1410 N N . LEU A 1 172 ? 1.272 2.668 -8.813 1.00 97.69 172 LEU A N 1
ATOM 1411 C CA . LEU A 1 172 ? 1.874 1.417 -9.282 1.00 97.69 172 LEU A CA 1
ATOM 1412 C C . LEU A 1 172 ? 1.863 1.325 -10.815 1.00 97.69 172 LEU A C 1
ATOM 1414 O O . LEU A 1 172 ? 2.858 0.912 -11.405 1.00 97.69 172 LEU A O 1
ATOM 1418 N N . GLN A 1 173 ? 0.776 1.741 -11.466 1.00 97.88 173 GLN A N 1
ATOM 1419 C CA . GLN A 1 173 ? 0.668 1.738 -12.927 1.00 97.88 173 GLN A CA 1
ATOM 1420 C C . GLN A 1 173 ? 1.659 2.722 -13.559 1.00 97.88 173 GLN A C 1
ATOM 1422 O O . GLN A 1 173 ? 2.474 2.331 -14.389 1.00 97.88 173 GLN A O 1
ATOM 1427 N N . ARG A 1 174 ? 1.670 3.978 -13.103 1.00 97.62 174 ARG A N 1
ATOM 1428 C CA . ARG A 1 174 ? 2.555 5.016 -13.656 1.00 97.62 174 ARG A CA 1
ATOM 1429 C C . ARG A 1 174 ? 4.028 4.794 -13.338 1.00 97.62 174 ARG A C 1
ATOM 1431 O O . ARG A 1 174 ? 4.881 5.303 -14.054 1.00 97.62 174 ARG A O 1
ATOM 1438 N N . TRP A 1 175 ? 4.334 4.093 -12.249 1.00 97.12 175 TRP A N 1
ATOM 1439 C CA . TRP A 1 175 ? 5.704 3.703 -11.926 1.00 97.12 175 TRP A CA 1
ATOM 1440 C C . TRP A 1 175 ? 6.212 2.570 -12.824 1.00 97.12 175 TRP A C 1
ATOM 1442 O O . TRP A 1 175 ? 7.414 2.471 -13.067 1.00 97.12 175 TRP A O 1
ATOM 1452 N N . TYR A 1 176 ? 5.312 1.703 -13.294 1.00 95.69 176 TYR A N 1
ATOM 1453 C CA . TYR A 1 176 ? 5.657 0.599 -14.185 1.00 95.69 176 TYR A CA 1
ATOM 1454 C C . TYR A 1 176 ? 5.950 1.058 -15.624 1.00 95.69 176 TYR A C 1
ATOM 1456 O O . TYR A 1 176 ? 6.843 0.492 -16.260 1.00 95.69 176 TYR A O 1
ATOM 1464 N N . ASP A 1 177 ? 5.249 2.089 -16.103 1.00 91.50 177 ASP A N 1
ATOM 1465 C CA . ASP A 1 177 ? 5.432 2.704 -17.431 1.00 91.50 177 ASP A CA 1
ATOM 1466 C C . ASP A 1 177 ? 6.775 3.482 -17.579 1.00 91.50 177 ASP A C 1
ATOM 1468 O O . ASP A 1 177 ? 7.471 3.378 -18.623 1.00 91.50 177 ASP A O 1
#

Foldseek 3Di:
DDDDDPPPDDDDDDDDDDAQLLVLLVVLLVLLADPDDDDPVGPVVNVVLPVLLDDVLVVLSVLQRLNDCLQSVLLVVVLVVFDPPSHLVSSLVSLVVDDLLRSLCSRLQLVPVLLCVQDPSVLSSVLSVLNPVSLVVSLCRGPVVCPSSSVSSVSVSVDHSVRVSVSVSVSSVSSVD